Protein AF-A0A450UJM5-F1 (afdb_monomer)

Organism: NCBI:txid2126337

Mean predicted aligned error: 16.12 Å

Secondary structure (DSSP, 8-state):
------SHHHHHHHHHHHHHHHHTTTTTSSS-SS-HHHHHHHHHHHHHHHHHHHHHHHHHHHHHHHHHHHHHHHHHHHHHHHHHHHHHHTT-HHHHHTTT-PPPPP-PPPPPPPPPS-EEEEEESSSTT-EEEEEEESSS-----SPPTTSEEEEE-EEEETTEEEEEPPPEEEE-

Radius of gyration: 27.51 Å; Cα contacts (8 Å, |Δi|>4): 156; chains: 1; bounding box: 61×36×79 Å

Nearest PDB structures (foldseek):
  3uto-assembly2_B  TM=7.419E-01  e=1.381E-02  Caenorhabditis elegans
  3uto-assembly1_A  TM=7.254E-01  e=1.226E-02  Caenorhabditis elegans
  1x5x-assembly1_A  TM=7.284E-01  e=7.310E-02  Homo sapiens
  1wfu-assembly1_A  TM=7.562E-01  e=1.407E-01  Mus musculus
  2db8-assembly1_A  TM=7.071E-01  e=1.894E-01  Homo sapiens

pLDDT: mean 76.6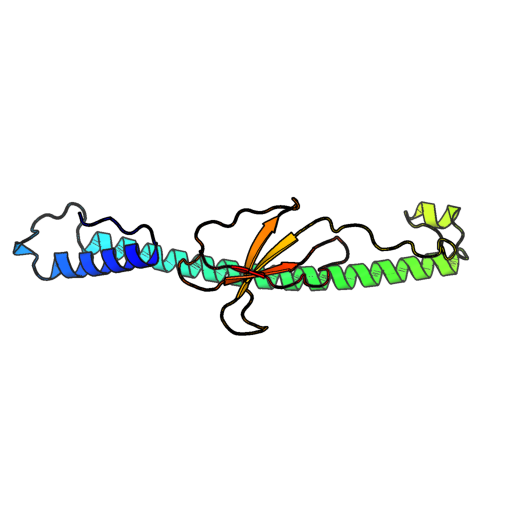9, std 16.61, range [40.53, 97.56]

InterPro domains:
  IPR003961 Fibronectin type III [cd00063] (127-172)
  IPR013783 Immunoglobulin-like fold [G3DSA:2.60.40.10] (105-176)
  IPR036116 Fibronectin type III superfamily [SSF49265] (127-174)

Structure (mmCIF, N/CA/C/O backbone):
data_AF-A0A450UJM5-F1
#
_entry.id   AF-A0A450UJM5-F1
#
loop_
_atom_site.group_PDB
_atom_site.id
_atom_site.type_symbol
_atom_site.label_atom_id
_atom_site.label_alt_id
_atom_site.label_comp_id
_atom_site.label_asym_id
_atom_site.label_entity_id
_atom_site.label_seq_id
_atom_site.pdbx_PDB_ins_code
_atom_site.Cartn_x
_atom_site.Cartn_y
_atom_site.Cartn_z
_atom_site.occupancy
_atom_site.B_iso_or_equiv
_atom_site.auth_seq_id
_atom_site.auth_comp_id
_atom_site.auth_asym_id
_atom_site.auth_atom_id
_atom_site.pdbx_PDB_model_num
ATOM 1 N N . MET A 1 1 ? -32.388 8.476 17.894 1.00 70.06 1 MET A N 1
ATOM 2 C CA . MET A 1 1 ? -32.008 7.065 18.127 1.00 70.06 1 MET A CA 1
ATOM 3 C C . MET A 1 1 ? -30.490 6.993 18.172 1.00 70.06 1 MET A C 1
ATOM 5 O O . MET A 1 1 ? -29.870 7.693 17.380 1.00 70.06 1 MET A O 1
ATOM 9 N N . ALA A 1 2 ? -29.896 6.196 19.062 1.00 77.62 2 ALA A N 1
ATOM 10 C CA . ALA A 1 2 ? -28.469 5.885 18.954 1.00 77.62 2 ALA A CA 1
ATOM 11 C C . ALA A 1 2 ? -28.225 5.102 17.651 1.00 77.62 2 ALA A C 1
ATOM 13 O O . ALA A 1 2 ? -29.040 4.252 17.290 1.00 77.62 2 ALA A O 1
ATOM 14 N N . ARG A 1 3 ? -27.149 5.423 16.929 1.00 90.19 3 ARG A N 1
ATOM 15 C CA . ARG A 1 3 ? -26.764 4.767 15.673 1.00 90.19 3 ARG A CA 1
ATOM 16 C C . ARG A 1 3 ? -25.480 3.979 15.911 1.00 90.19 3 ARG A C 1
ATOM 18 O O . ARG A 1 3 ? -24.589 4.475 16.595 1.00 90.19 3 ARG A O 1
ATOM 25 N N . PHE A 1 4 ? -25.412 2.765 15.372 1.00 93.12 4 PHE A N 1
ATOM 26 C CA . PHE A 1 4 ? -24.199 1.955 15.437 1.00 93.12 4 PHE A CA 1
ATOM 27 C C . PHE A 1 4 ? -23.061 2.642 14.654 1.00 93.12 4 PHE A C 1
ATOM 29 O O . PHE A 1 4 ? -23.353 3.239 13.615 1.00 93.12 4 PHE A O 1
ATOM 36 N N . PRO A 1 5 ? -21.805 2.631 15.141 1.00 93.88 5 PRO A N 1
ATOM 37 C CA . PRO A 1 5 ? -20.695 3.255 14.428 1.00 93.88 5 PRO A CA 1
ATOM 38 C C . PRO A 1 5 ? -20.351 2.520 13.127 1.00 93.88 5 PRO A C 1
ATOM 40 O O . PRO A 1 5 ? -20.273 1.297 13.114 1.00 93.88 5 PRO A O 1
ATOM 43 N N . ASP A 1 6 ? -20.081 3.282 12.065 1.00 91.75 6 ASP A N 1
ATOM 44 C CA . ASP A 1 6 ? -19.673 2.746 10.757 1.00 91.75 6 ASP A CA 1
ATOM 45 C C . ASP A 1 6 ? -18.127 2.720 10.608 1.00 91.75 6 ASP A C 1
ATOM 47 O O . ASP A 1 6 ? -17.592 2.040 9.737 1.00 91.75 6 ASP A O 1
ATOM 51 N N . ASP A 1 7 ? -17.405 3.447 11.476 1.00 89.12 7 ASP A N 1
ATOM 52 C CA . ASP A 1 7 ? -15.939 3.544 11.478 1.00 89.12 7 ASP A CA 1
ATOM 53 C C . ASP A 1 7 ? -15.301 2.436 12.331 1.00 89.12 7 ASP A C 1
ATOM 55 O O . ASP A 1 7 ? -15.593 2.323 13.525 1.00 89.12 7 ASP A O 1
ATOM 59 N N . GLU A 1 8 ? -14.339 1.701 11.771 1.00 87.00 8 GLU A N 1
ATOM 60 C CA . GLU A 1 8 ? -13.612 0.617 12.454 1.00 87.00 8 GLU A CA 1
ATOM 61 C C . GLU A 1 8 ? -13.029 1.018 13.819 1.00 87.00 8 GLU A C 1
ATOM 63 O O . GLU A 1 8 ? -13.192 0.297 14.804 1.00 87.00 8 GLU A O 1
ATOM 68 N N . SER A 1 9 ? -12.393 2.190 13.919 1.00 87.69 9 SER A N 1
ATOM 69 C CA . SER A 1 9 ? -11.828 2.678 15.186 1.00 87.69 9 SER A CA 1
ATOM 70 C C . SER A 1 9 ? -12.899 2.900 16.256 1.00 87.69 9 SER A C 1
ATOM 72 O O . SER A 1 9 ? -12.673 2.595 17.425 1.00 87.69 9 SER A O 1
ATOM 74 N N . LYS A 1 10 ? -14.084 3.381 15.858 1.00 90.12 10 LYS A N 1
ATOM 75 C CA . LYS A 1 10 ? -15.208 3.603 16.778 1.00 90.12 10 LYS A CA 1
ATOM 76 C C . LYS A 1 10 ? -15.876 2.290 17.177 1.00 90.12 10 LYS A C 1
ATOM 78 O O . LYS A 1 10 ? -16.358 2.179 18.300 1.00 90.12 10 LYS A O 1
ATOM 83 N N . ILE A 1 11 ? -15.895 1.296 16.287 1.00 94.38 11 ILE A N 1
ATOM 84 C CA . ILE A 1 11 ? -16.368 -0.059 16.601 1.00 94.38 11 ILE A CA 1
ATOM 85 C C . ILE A 1 11 ? -15.438 -0.711 17.631 1.00 94.38 11 ILE A C 1
ATOM 87 O O . ILE A 1 11 ? -15.921 -1.250 18.624 1.00 94.38 11 ILE A O 1
ATOM 91 N N . LEU A 1 12 ? -14.118 -0.613 17.441 1.00 93.12 12 LEU A N 1
ATOM 92 C CA . LEU A 1 12 ? -13.130 -1.140 18.386 1.00 93.12 12 LEU A CA 1
ATOM 93 C C . LEU A 1 12 ? -13.226 -0.453 19.756 1.00 93.12 12 LEU A C 1
ATOM 95 O O . LEU A 1 12 ? -13.212 -1.116 20.792 1.00 93.12 12 LEU A O 1
ATOM 99 N N . GLU A 1 13 ? -13.358 0.874 19.770 1.00 94.38 13 GLU A N 1
ATOM 100 C CA . GLU A 1 13 ? -13.542 1.646 21.000 1.00 94.38 13 GLU A CA 1
ATOM 101 C C . GLU A 1 13 ? -14.833 1.243 21.728 1.00 94.38 13 GLU A C 1
ATO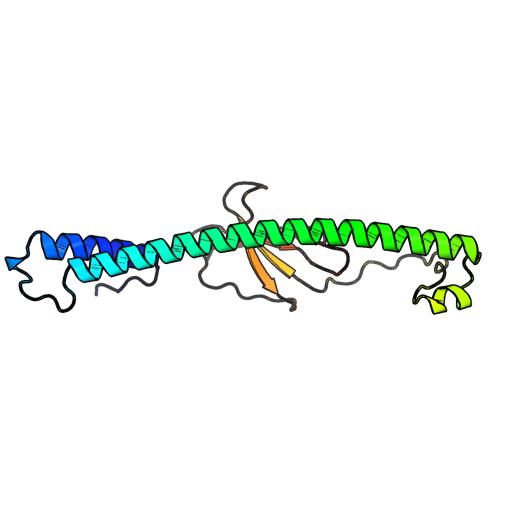M 103 O O . GLU A 1 13 ? -14.820 1.006 22.938 1.00 94.38 13 GLU A O 1
ATOM 108 N N . LEU A 1 14 ? -15.937 1.091 20.990 1.00 96.12 14 LEU A N 1
ATOM 109 C CA . LEU A 1 14 ? -17.196 0.599 21.539 1.00 96.12 14 LEU A CA 1
ATOM 110 C C . LEU A 1 14 ? -17.046 -0.817 22.111 1.00 96.12 14 LEU A C 1
ATOM 112 O O . LEU A 1 14 ? -17.515 -1.059 23.219 1.00 96.12 14 LEU A O 1
ATOM 116 N N . ALA A 1 15 ? -16.362 -1.728 21.414 1.00 95.56 15 ALA A N 1
ATOM 117 C CA . ALA A 1 15 ? -16.122 -3.090 21.889 1.00 95.56 15 ALA A CA 1
ATOM 118 C C . ALA A 1 15 ? -15.318 -3.108 23.201 1.00 95.56 15 ALA A C 1
ATOM 120 O O . ALA A 1 15 ? -15.729 -3.757 24.161 1.00 95.56 15 ALA A O 1
ATOM 121 N N . LYS A 1 16 ? -14.238 -2.322 23.299 1.00 94.69 16 LYS A N 1
ATOM 122 C CA . LYS A 1 16 ? -13.453 -2.170 24.539 1.00 94.69 16 LYS A CA 1
ATOM 123 C C . LYS A 1 16 ? -14.287 -1.598 25.686 1.00 94.69 16 LYS A C 1
ATOM 125 O O . LYS A 1 16 ? -14.184 -2.048 26.828 1.00 94.69 16 LYS A O 1
ATOM 130 N N . ASN A 1 17 ? -15.144 -0.622 25.387 1.00 94.38 17 ASN A N 1
ATOM 131 C CA . ASN A 1 17 ? -16.078 -0.068 26.364 1.00 94.38 17 ASN A CA 1
ATOM 132 C C . ASN A 1 17 ? -17.130 -1.100 26.799 1.00 94.38 17 ASN A C 1
ATOM 134 O O . ASN A 1 17 ? -17.473 -1.138 27.978 1.00 94.38 17 ASN A O 1
ATOM 138 N N . MET A 1 18 ? -17.601 -1.967 25.895 1.00 93.62 18 MET A N 1
ATOM 139 C CA . MET A 1 18 ? -18.506 -3.074 26.221 1.00 93.62 18 MET A CA 1
ATOM 140 C C . MET A 1 18 ? -17.839 -4.117 27.119 1.00 93.62 18 MET A C 1
ATOM 142 O O . MET A 1 18 ? -18.461 -4.534 28.088 1.00 93.62 18 MET A O 1
ATOM 146 N N . VAL A 1 19 ? -16.582 -4.499 26.865 1.00 94.00 19 VAL A N 1
ATOM 147 C CA . VAL A 1 19 ? -15.841 -5.428 27.741 1.00 94.00 19 VAL A CA 1
ATOM 148 C C . VAL A 1 19 ? -15.807 -4.895 29.178 1.00 94.00 19 VAL A C 1
ATOM 150 O O . VAL A 1 19 ? -16.201 -5.598 30.109 1.00 94.00 19 VAL A O 1
ATOM 153 N N . ARG A 1 20 ? -15.437 -3.620 29.365 1.00 91.19 20 ARG A N 1
ATOM 154 C CA . ARG A 1 20 ? -15.443 -2.959 30.686 1.00 91.19 20 ARG A CA 1
ATOM 155 C C . ARG A 1 20 ? -16.850 -2.890 31.287 1.00 91.19 20 ARG A C 1
ATOM 157 O O . ARG A 1 20 ? -17.079 -3.327 32.410 1.00 91.19 20 ARG A O 1
ATOM 164 N N . GLY A 1 21 ? -17.809 -2.390 30.509 1.00 90.19 21 GLY A N 1
ATOM 165 C CA . GLY A 1 21 ? -19.184 -2.147 30.944 1.00 90.19 21 GLY A CA 1
ATOM 166 C C . GLY A 1 21 ? -20.025 -3.401 31.188 1.00 90.19 21 GLY A C 1
ATOM 167 O O . GLY A 1 21 ? -21.052 -3.301 31.851 1.00 90.19 21 GLY A O 1
ATOM 168 N N . LEU A 1 22 ? -19.618 -4.566 30.683 1.00 89.56 22 LEU A N 1
ATOM 169 C CA . LEU A 1 22 ? -20.226 -5.861 31.006 1.00 89.56 22 LEU A CA 1
ATOM 170 C C . LEU A 1 22 ? -19.527 -6.552 32.191 1.00 89.56 22 LEU A C 1
ATOM 172 O O . LEU A 1 22 ? -20.121 -7.427 32.816 1.00 89.56 22 LEU A O 1
ATOM 176 N N . THR A 1 23 ? -18.294 -6.153 32.518 1.00 87.38 23 THR A N 1
ATOM 177 C CA . THR A 1 23 ? -17.521 -6.709 33.638 1.00 87.38 23 THR A CA 1
ATOM 178 C C . THR A 1 23 ? -17.847 -6.00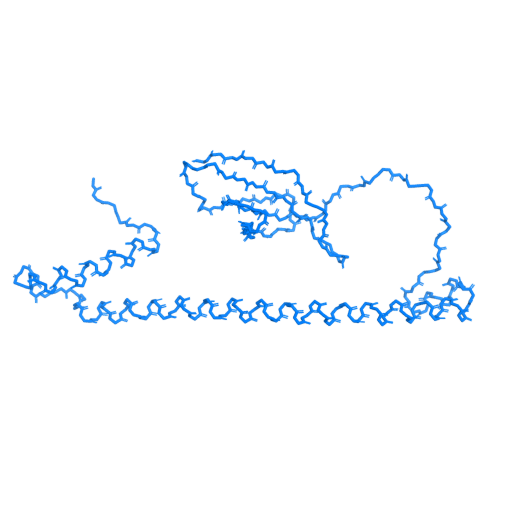5 34.960 1.00 87.38 23 THR A C 1
ATOM 180 O O . THR A 1 23 ? -18.136 -6.675 35.952 1.00 87.38 23 THR A O 1
ATOM 183 N N . ASP A 1 24 ? -17.857 -4.667 34.978 1.00 81.19 24 ASP A N 1
ATOM 184 C CA . ASP A 1 24 ? -17.965 -3.880 36.219 1.00 81.19 24 ASP A CA 1
ATOM 185 C C . ASP A 1 24 ? -19.368 -3.919 36.872 1.00 81.19 24 ASP A C 1
ATOM 187 O O . ASP A 1 24 ? -19.457 -4.072 38.093 1.00 81.19 24 ASP A O 1
ATOM 191 N N . PRO A 1 25 ? -20.487 -3.850 36.122 1.00 79.50 25 PRO A N 1
ATOM 192 C CA . PRO A 1 25 ? -21.830 -4.063 36.646 1.00 79.50 25 PRO A CA 1
ATOM 193 C C . PRO A 1 25 ? -22.397 -5.425 36.205 1.00 79.50 25 PRO A C 1
ATOM 195 O O . PRO A 1 25 ? -23.510 -5.495 35.681 1.00 79.50 25 PRO A O 1
ATOM 198 N N . SER A 1 26 ? -21.662 -6.520 36.418 1.00 73.38 26 SER A N 1
ATOM 199 C CA . SER A 1 26 ? -22.074 -7.875 35.994 1.00 73.38 26 SER A CA 1
ATOM 200 C C . SER A 1 26 ? -23.465 -8.301 36.496 1.00 73.38 26 SER A C 1
ATOM 202 O O . SER A 1 26 ? -24.161 -9.062 35.832 1.00 73.38 26 SER A O 1
ATOM 204 N N . ALA A 1 27 ? -23.936 -7.750 37.621 1.00 79.56 27 ALA A N 1
ATOM 205 C CA . ALA A 1 27 ? -25.288 -7.983 38.138 1.00 79.56 27 ALA A CA 1
ATOM 206 C C . ALA A 1 27 ? -26.414 -7.418 37.244 1.00 79.56 27 ALA A C 1
ATOM 208 O O . ALA A 1 27 ? -27.539 -7.909 37.305 1.00 79.56 27 ALA A O 1
ATOM 209 N N . LEU A 1 28 ? -26.135 -6.392 36.428 1.00 85.31 28 LEU A N 1
ATOM 210 C CA . LEU A 1 28 ? -27.098 -5.831 35.469 1.00 85.31 28 LEU A CA 1
ATOM 211 C C . LEU A 1 28 ? -27.188 -6.663 34.185 1.00 85.31 28 LEU A C 1
ATOM 213 O O . LEU A 1 28 ? -28.232 -6.673 33.535 1.00 85.31 28 LEU A O 1
ATOM 217 N N . TYR A 1 29 ? -26.110 -7.369 33.843 1.00 82.94 29 TYR A N 1
ATOM 218 C CA . TYR A 1 29 ? -25.991 -8.185 32.637 1.00 82.94 29 TYR A CA 1
ATOM 219 C C . TYR A 1 29 ? -25.433 -9.568 33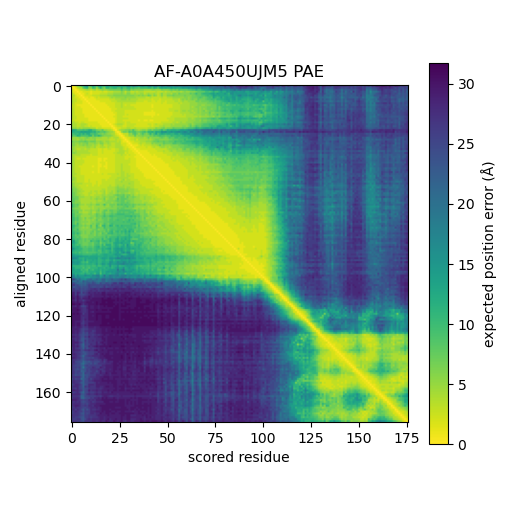.004 1.00 82.94 29 TYR A C 1
ATOM 221 O O . TYR A 1 29 ? -24.275 -9.854 32.712 1.00 82.94 29 TYR A O 1
ATOM 229 N N . PRO A 1 30 ? -26.228 -10.424 33.671 1.00 83.94 30 PRO A N 1
ATOM 230 C CA . PRO A 1 30 ? -25.725 -11.684 34.217 1.00 83.94 30 PRO A CA 1
ATOM 231 C C . PRO A 1 30 ? -25.401 -12.738 33.149 1.00 83.94 30 PRO A C 1
ATOM 233 O O . PRO A 1 30 ? -24.611 -13.636 33.417 1.00 83.94 30 PRO A O 1
ATOM 236 N N . ASP A 1 31 ? -26.006 -12.641 31.961 1.00 87.62 31 ASP A N 1
ATOM 237 C CA . ASP A 1 31 ? -25.841 -13.609 30.868 1.00 87.62 31 ASP A CA 1
ATOM 238 C C . ASP A 1 31 ? -25.776 -12.894 29.502 1.00 87.62 31 ASP A C 1
ATOM 240 O O . ASP A 1 31 ? -26.744 -12.895 28.733 1.00 87.62 31 ASP A O 1
ATOM 244 N N . PRO A 1 32 ? -24.685 -12.155 29.215 1.00 88.50 32 PRO A N 1
ATOM 245 C CA . PRO A 1 32 ? -24.518 -11.518 27.920 1.00 88.50 32 PRO A CA 1
ATOM 246 C C . PRO A 1 32 ? -24.289 -12.592 26.836 1.00 88.50 32 PRO A C 1
ATOM 248 O O . PRO A 1 32 ? -23.480 -13.495 27.044 1.00 88.50 32 PRO A O 1
ATOM 251 N N . PRO A 1 33 ? -24.911 -12.475 25.643 1.00 92.81 33 PRO A N 1
ATOM 252 C CA . PRO A 1 33 ? -24.776 -13.469 24.568 1.00 92.81 33 PRO A CA 1
ATOM 253 C C . PRO A 1 33 ? -23.335 -13.752 24.128 1.00 92.81 33 PRO A C 1
ATOM 255 O O . PRO A 1 33 ? -23.026 -14.851 23.678 1.00 92.81 33 PRO A O 1
ATOM 258 N N . THR A 1 34 ? -22.465 -12.749 24.251 1.00 91.94 34 THR A N 1
ATOM 259 C CA . THR A 1 34 ? -21.016 -12.905 24.134 1.00 91.94 34 THR A CA 1
ATOM 260 C C . THR A 1 34 ? -20.410 -12.505 25.476 1.00 91.94 34 THR A C 1
ATOM 262 O O . THR A 1 34 ? -20.509 -11.327 25.842 1.00 91.94 34 THR A O 1
ATOM 265 N N . PRO A 1 35 ? -19.789 -13.440 26.211 1.00 93.12 35 PRO A N 1
ATOM 266 C CA . PRO A 1 35 ? -19.092 -13.135 27.451 1.00 93.12 35 PRO A CA 1
ATOM 267 C C . PRO A 1 35 ? -18.001 -12.070 27.253 1.00 93.12 35 PRO A C 1
ATOM 269 O O . PRO A 1 35 ? -17.367 -12.041 26.194 1.00 93.12 35 PRO A O 1
ATOM 272 N N . PRO A 1 36 ? -17.714 -11.224 28.262 1.00 91.56 36 PRO A N 1
ATOM 273 C CA . PRO A 1 36 ? -16.691 -10.181 28.151 1.00 91.56 36 PRO A CA 1
ATOM 274 C C . PRO A 1 36 ? -15.315 -10.724 27.754 1.00 91.56 36 PRO A C 1
ATOM 276 O O . PRO A 1 36 ? -14.638 -10.110 26.942 1.00 91.56 36 PRO A O 1
ATOM 279 N N . LEU A 1 37 ? -14.941 -11.902 28.263 1.00 92.12 37 LEU A N 1
ATOM 280 C CA . LEU A 1 37 ? -13.672 -12.568 27.952 1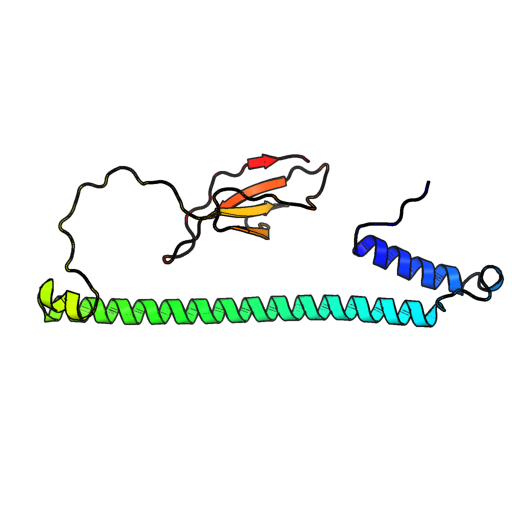.00 92.12 37 LEU A CA 1
ATOM 281 C C . LEU A 1 37 ? -13.568 -12.989 26.474 1.00 92.12 37 LEU A C 1
ATOM 283 O O . LEU A 1 37 ? -12.525 -12.827 25.839 1.00 92.12 37 LEU A O 1
ATOM 287 N N . ASP A 1 38 ? -14.664 -13.495 25.906 1.00 95.38 38 ASP A N 1
ATOM 288 C CA . ASP A 1 38 ? -14.713 -13.888 24.496 1.00 95.38 38 ASP A CA 1
ATOM 289 C C . ASP A 1 38 ? -14.711 -12.658 23.582 1.00 95.38 38 ASP A C 1
ATOM 291 O O . ASP A 1 38 ? -14.138 -12.684 22.491 1.00 95.38 38 ASP A O 1
ATOM 295 N N . LEU A 1 39 ? -15.352 -11.568 24.020 1.00 95.12 39 LEU A N 1
ATOM 296 C CA . LEU A 1 39 ? -15.325 -10.292 23.311 1.00 95.12 39 LEU A CA 1
ATOM 297 C C . LEU A 1 39 ? -13.922 -9.666 23.336 1.00 95.12 39 LEU A C 1
ATOM 299 O O . LEU A 1 39 ? -13.481 -9.169 22.304 1.00 95.12 39 LEU A O 1
ATOM 303 N N . ASP A 1 40 ? -13.214 -9.748 24.462 1.00 95.38 40 ASP A N 1
ATOM 304 C CA . ASP A 1 40 ? -11.826 -9.289 24.617 1.00 95.38 40 ASP A CA 1
ATOM 305 C C . ASP A 1 40 ? -10.876 -10.066 23.693 1.00 95.38 40 ASP A C 1
ATOM 307 O O . ASP A 1 40 ? -10.146 -9.479 22.900 1.00 95.38 40 ASP A O 1
ATOM 311 N N . THR A 1 41 ? -11.026 -11.393 23.636 1.00 97.19 41 THR A N 1
ATOM 312 C CA . THR A 1 41 ? -10.271 -12.244 22.696 1.00 97.19 41 THR A CA 1
ATOM 313 C C . THR A 1 41 ? -10.491 -11.832 21.230 1.00 97.19 41 THR A C 1
ATOM 315 O O . THR A 1 41 ? -9.577 -11.898 20.407 1.00 97.19 41 THR A O 1
ATOM 318 N N . LYS A 1 42 ? -11.708 -11.396 20.866 1.00 95.94 42 LYS A N 1
ATOM 319 C CA . LYS A 1 42 ? -12.001 -10.885 19.513 1.00 95.94 42 LYS A CA 1
ATOM 320 C C . LYS A 1 42 ? -11.383 -9.509 19.261 1.00 95.94 42 LYS A C 1
ATOM 322 O O . LYS A 1 42 ? -10.988 -9.243 18.127 1.00 95.94 42 LYS A O 1
ATOM 327 N N . VAL A 1 43 ? -11.321 -8.655 20.282 1.00 96.19 43 VAL A N 1
ATOM 328 C CA . VAL A 1 43 ? -10.646 -7.351 20.221 1.00 96.19 43 VAL A CA 1
ATOM 329 C C . VAL A 1 43 ? -9.154 -7.554 19.958 1.00 96.19 43 VAL A C 1
ATOM 331 O O . VAL A 1 43 ? -8.648 -6.998 18.986 1.00 96.19 43 VAL A O 1
ATOM 334 N N . ASP A 1 44 ? -8.493 -8.426 20.718 1.00 96.12 44 ASP A N 1
ATOM 335 C CA . ASP A 1 44 ? -7.068 -8.735 20.542 1.00 96.12 44 ASP A CA 1
ATOM 336 C C . ASP A 1 44 ? -6.770 -9.317 19.154 1.00 96.12 44 ASP A C 1
ATOM 338 O O . ASP A 1 44 ? -5.829 -8.901 18.478 1.00 96.12 44 ASP A O 1
ATOM 342 N N . ALA A 1 45 ? -7.606 -10.247 18.677 1.00 96.44 45 ALA A N 1
ATOM 343 C CA . ALA A 1 45 ? -7.453 -10.828 17.344 1.00 96.44 45 ALA A CA 1
ATOM 344 C C . ALA A 1 45 ? -7.572 -9.776 16.227 1.00 96.44 45 ALA A C 1
ATOM 346 O O . ALA A 1 45 ? -6.855 -9.844 15.227 1.00 96.44 45 ALA A O 1
ATOM 347 N N . TYR A 1 46 ? -8.469 -8.799 16.387 1.00 92.69 46 TYR A N 1
ATOM 348 C CA . TYR A 1 46 ? -8.609 -7.696 15.441 1.00 92.69 46 TYR A CA 1
ATOM 349 C C . TYR A 1 46 ? -7.393 -6.762 15.468 1.00 92.69 46 TYR A C 1
ATOM 351 O O . TYR A 1 46 ? -6.907 -6.358 14.412 1.00 92.69 46 TYR A O 1
ATOM 359 N N . GLU A 1 47 ? -6.875 -6.436 16.652 1.00 92.38 47 GLU A N 1
ATOM 360 C CA . GLU A 1 47 ? -5.665 -5.618 16.779 1.00 92.38 47 GLU A CA 1
ATOM 361 C C . GLU A 1 47 ? -4.452 -6.305 16.156 1.00 92.38 47 GLU A C 1
ATOM 363 O O . GLU A 1 47 ? -3.737 -5.679 15.375 1.00 92.38 47 GLU A O 1
ATOM 368 N N . GLN A 1 48 ? -4.288 -7.608 16.388 1.00 92.94 48 GLN A N 1
ATOM 369 C CA . GLN A 1 48 ? -3.229 -8.384 15.752 1.00 92.94 48 GLN A CA 1
ATOM 370 C C . GLN A 1 48 ? -3.349 -8.370 14.223 1.00 92.94 48 GLN A C 1
ATOM 372 O O . GLN A 1 48 ? -2.358 -8.152 13.530 1.00 92.94 48 GLN A O 1
ATOM 377 N N . ALA A 1 49 ? -4.560 -8.523 13.678 1.00 89.38 49 ALA A N 1
ATOM 378 C CA . ALA A 1 49 ? -4.772 -8.453 12.234 1.00 89.38 49 ALA A CA 1
ATOM 379 C C . ALA A 1 49 ? -4.381 -7.082 11.646 1.00 89.38 49 ALA A C 1
ATOM 381 O O . ALA A 1 49 ? -3.882 -7.013 10.521 1.00 89.38 49 ALA A O 1
ATOM 382 N N . LYS A 1 50 ? -4.570 -5.984 12.394 1.00 85.19 50 LYS A N 1
ATOM 383 C CA . LYS A 1 50 ? -4.118 -4.650 11.968 1.00 85.19 50 LYS A CA 1
ATOM 384 C C . LYS A 1 50 ? -2.597 -4.537 11.935 1.00 85.19 50 LYS A C 1
ATOM 386 O O . LYS A 1 50 ? -2.060 -3.986 10.974 1.00 85.19 50 LYS A O 1
ATOM 391 N N . GLU A 1 51 ? -1.917 -5.060 12.950 1.00 88.75 51 GLU A N 1
ATOM 392 C CA . GLU A 1 51 ? -0.451 -5.099 12.988 1.00 88.75 51 GLU A CA 1
ATOM 393 C C . GLU A 1 51 ? 0.114 -5.953 11.840 1.00 88.75 51 GLU A C 1
ATOM 395 O O . GLU A 1 51 ? 1.061 -5.546 11.164 1.00 88.75 51 GLU A O 1
ATOM 400 N N . ASP A 1 52 ? -0.523 -7.085 11.526 1.00 85.25 52 ASP A N 1
ATOM 401 C CA . ASP A 1 52 ? -0.130 -7.945 10.404 1.00 85.25 52 ASP A CA 1
ATOM 402 C C . ASP A 1 52 ? -0.269 -7.221 9.051 1.00 85.25 52 ASP A C 1
ATOM 404 O O . ASP A 1 52 ? 0.606 -7.326 8.186 1.00 85.25 52 ASP A O 1
ATOM 408 N N . ILE A 1 53 ? -1.335 -6.433 8.861 1.00 79.50 53 ILE A N 1
ATOM 409 C CA . ILE A 1 53 ? -1.507 -5.594 7.664 1.00 79.50 53 ILE A CA 1
ATOM 410 C C . ILE A 1 53 ? -0.389 -4.551 7.570 1.00 79.50 53 ILE A C 1
ATOM 412 O O . ILE A 1 53 ? 0.187 -4.380 6.492 1.00 79.50 53 ILE A O 1
ATOM 416 N N . ALA A 1 54 ? -0.052 -3.879 8.674 1.00 78.62 54 ALA A N 1
ATOM 417 C CA . ALA A 1 54 ? 1.030 -2.896 8.697 1.00 78.62 54 ALA A CA 1
ATOM 418 C C . ALA A 1 54 ? 2.385 -3.540 8.342 1.00 78.62 54 ALA A C 1
ATOM 420 O O . ALA A 1 54 ? 3.145 -2.998 7.533 1.00 78.62 54 ALA A O 1
ATOM 421 N N . ALA A 1 55 ? 2.657 -4.741 8.860 1.00 77.94 55 ALA A N 1
ATOM 422 C CA . ALA A 1 55 ? 3.851 -5.511 8.522 1.00 77.94 55 ALA A CA 1
ATOM 423 C C . ALA A 1 55 ? 3.895 -5.905 7.032 1.00 77.94 55 ALA A C 1
ATOM 425 O O . ALA A 1 55 ? 4.934 -5.756 6.380 1.00 77.94 55 ALA A O 1
ATOM 426 N N . LEU A 1 56 ? 2.772 -6.352 6.457 1.00 74.06 56 LEU A N 1
ATOM 427 C CA . LEU A 1 56 ? 2.672 -6.680 5.030 1.00 74.06 56 LEU A CA 1
ATOM 428 C C . LEU A 1 56 ? 2.860 -5.450 4.135 1.00 74.06 56 LEU A C 1
ATOM 430 O O . LEU A 1 56 ? 3.521 -5.540 3.100 1.00 74.06 56 LEU A O 1
ATOM 434 N N . GLN A 1 57 ? 2.327 -4.294 4.529 1.00 70.00 57 GLN A N 1
ATOM 435 C CA . GLN A 1 57 ? 2.531 -3.034 3.811 1.00 70.00 57 GLN A CA 1
ATOM 436 C C . GLN A 1 57 ? 4.001 -2.600 3.831 1.00 70.00 57 GLN A C 1
ATOM 438 O O . GLN A 1 57 ? 4.541 -2.206 2.792 1.00 70.00 57 GLN A O 1
ATOM 443 N N . ALA A 1 58 ? 4.675 -2.725 4.977 1.00 70.94 58 ALA A N 1
ATOM 444 C CA . ALA A 1 58 ? 6.106 -2.455 5.084 1.00 70.94 58 ALA A CA 1
ATOM 445 C C . ALA A 1 58 ? 6.927 -3.398 4.185 1.00 70.94 58 ALA A C 1
ATOM 447 O O . ALA A 1 58 ? 7.789 -2.943 3.430 1.00 70.94 58 ALA A O 1
ATOM 448 N N . ALA A 1 59 ? 6.616 -4.698 4.193 1.00 80.31 59 ALA A N 1
ATOM 449 C CA . ALA A 1 59 ? 7.272 -5.679 3.329 1.00 80.31 59 ALA A CA 1
ATOM 450 C C . ALA A 1 59 ? 7.033 -5.399 1.834 1.00 80.31 59 ALA A C 1
ATOM 452 O O . ALA A 1 59 ? 7.953 -5.514 1.021 1.00 80.31 59 ALA A O 1
ATOM 453 N N . LEU A 1 60 ? 5.818 -4.978 1.468 1.00 75.50 60 LEU A N 1
ATOM 454 C CA . LEU A 1 60 ? 5.477 -4.596 0.101 1.00 75.50 60 LEU A CA 1
ATOM 455 C C . LEU A 1 60 ? 6.308 -3.398 -0.369 1.00 75.50 60 LEU A C 1
ATOM 457 O O . LEU A 1 60 ? 6.824 -3.425 -1.485 1.00 75.50 60 LEU A O 1
ATOM 461 N N . LYS A 1 61 ? 6.482 -2.376 0.480 1.00 72.94 61 LYS A N 1
ATOM 462 C CA . LYS A 1 61 ? 7.325 -1.211 0.173 1.00 72.94 61 LYS A CA 1
ATOM 463 C C . LYS A 1 61 ? 8.761 -1.636 -0.145 1.00 72.94 61 LYS A C 1
ATOM 465 O O . LYS A 1 61 ? 9.275 -1.283 -1.201 1.00 72.94 61 LYS A O 1
ATOM 470 N N . VAL A 1 62 ? 9.358 -2.476 0.702 1.00 80.31 62 VAL A N 1
ATOM 471 C CA . VAL A 1 62 ? 10.716 -3.006 0.484 1.00 80.31 62 VAL A CA 1
ATOM 472 C C . VAL A 1 62 ? 10.815 -3.783 -0.835 1.00 80.31 62 VAL A C 1
ATOM 474 O O . VAL A 1 62 ? 11.776 -3.618 -1.587 1.00 80.31 62 VAL A O 1
ATOM 477 N N . ALA A 1 63 ? 9.813 -4.605 -1.159 1.00 76.00 63 ALA A N 1
ATOM 478 C CA . ALA A 1 63 ? 9.782 -5.348 -2.417 1.00 76.00 63 ALA A CA 1
ATOM 479 C C . ALA A 1 63 ? 9.671 -4.428 -3.650 1.00 76.00 63 ALA A C 1
ATOM 481 O O . ALA A 1 63 ? 10.284 -4.708 -4.685 1.00 76.00 63 ALA A O 1
ATOM 482 N N . PHE A 1 64 ? 8.922 -3.324 -3.552 1.00 79.56 64 PHE A N 1
ATOM 483 C CA . PHE A 1 64 ? 8.848 -2.314 -4.610 1.00 79.56 64 PHE A CA 1
ATOM 484 C C . PHE A 1 64 ? 10.184 -1.597 -4.817 1.00 79.56 64 PHE A C 1
ATOM 486 O O . PHE A 1 64 ? 10.620 -1.489 -5.962 1.00 79.56 64 PHE A O 1
ATOM 493 N N . ASP A 1 65 ? 10.862 -1.188 -3.745 1.00 77.38 65 ASP A N 1
ATOM 494 C CA . ASP A 1 65 ? 12.169 -0.521 -3.831 1.00 77.38 65 ASP A CA 1
ATOM 495 C C . ASP A 1 65 ? 13.231 -1.445 -4.462 1.00 77.38 65 ASP A C 1
ATOM 497 O O . ASP A 1 65 ? 14.023 -1.038 -5.322 1.00 77.38 65 ASP A O 1
ATOM 501 N N . ALA A 1 66 ? 13.200 -2.736 -4.109 1.00 84.94 66 ALA A N 1
ATOM 502 C CA . ALA A 1 66 ? 14.060 -3.748 -4.717 1.00 84.94 66 ALA A CA 1
ATOM 503 C C . ALA A 1 66 ? 13.779 -3.912 -6.221 1.00 84.94 66 ALA A C 1
ATOM 505 O O . ALA A 1 66 ? 14.707 -3.952 -7.033 1.00 84.94 66 ALA A O 1
ATOM 506 N N . LYS A 1 67 ? 12.501 -3.963 -6.615 1.00 91.69 67 LYS A N 1
ATOM 507 C CA . LYS A 1 67 ? 12.099 -4.024 -8.026 1.00 91.69 67 LYS A CA 1
ATOM 508 C C . LYS A 1 67 ? 12.551 -2.778 -8.795 1.00 91.69 67 LYS A C 1
ATOM 510 O O . LYS A 1 67 ? 13.047 -2.924 -9.910 1.00 91.69 67 LYS A O 1
ATOM 515 N N . GLU A 1 68 ? 12.389 -1.583 -8.232 1.00 85.12 68 GLU A N 1
ATOM 516 C CA . GLU A 1 68 ? 12.787 -0.316 -8.863 1.00 85.12 68 GLU A CA 1
ATOM 517 C C . GLU A 1 68 ? 14.296 -0.295 -9.150 1.00 85.12 68 GLU A C 1
ATOM 519 O O . GLU A 1 68 ? 14.734 0.049 -10.252 1.00 85.12 68 GLU A O 1
ATOM 524 N N . THR A 1 69 ? 15.090 -0.778 -8.192 1.00 87.12 69 THR A N 1
ATOM 525 C CA . THR A 1 69 ? 16.541 -0.945 -8.348 1.00 87.12 69 THR A CA 1
ATOM 526 C C . THR A 1 69 ? 16.872 -1.905 -9.495 1.00 87.12 69 THR A C 1
ATOM 528 O O . THR A 1 69 ? 17.689 -1.585 -10.359 1.00 87.12 69 THR A O 1
ATOM 531 N N . ILE A 1 70 ? 16.197 -3.059 -9.557 1.00 93.25 70 ILE A N 1
ATOM 532 C CA . ILE A 1 70 ? 16.397 -4.057 -10.622 1.00 93.25 70 ILE A CA 1
ATOM 533 C C . ILE A 1 70 ? 16.013 -3.494 -11.996 1.00 93.25 70 ILE A C 1
ATOM 535 O O . ILE A 1 70 ? 16.735 -3.693 -12.972 1.00 93.25 70 ILE A O 1
ATOM 539 N N . VAL A 1 71 ? 14.887 -2.786 -12.098 1.00 91.62 71 VAL A N 1
ATOM 540 C CA . VAL A 1 71 ? 14.426 -2.192 -13.363 1.00 91.62 71 VAL A CA 1
ATOM 541 C C . VAL A 1 71 ? 15.376 -1.094 -13.833 1.00 91.62 71 VAL A C 1
ATOM 543 O O . VAL A 1 71 ? 15.609 -0.967 -15.039 1.00 91.62 71 VAL A O 1
ATOM 546 N N . THR A 1 72 ? 15.957 -0.338 -12.904 1.00 92.31 72 THR A N 1
ATOM 547 C CA . THR A 1 72 ? 16.961 0.683 -13.214 1.00 92.31 72 THR A CA 1
ATOM 548 C C . THR A 1 72 ? 18.220 0.046 -13.798 1.00 92.31 72 THR A C 1
ATOM 550 O O . THR A 1 72 ? 18.620 0.408 -14.907 1.00 92.31 72 THR A O 1
ATOM 553 N N . ASP A 1 73 ? 18.788 -0.967 -13.135 1.00 96.56 73 ASP A N 1
ATOM 554 C CA . ASP A 1 73 ? 19.978 -1.659 -13.651 1.00 96.56 73 ASP A CA 1
ATOM 555 C C . ASP A 1 73 ? 19.705 -2.335 -15.003 1.00 96.56 73 ASP A C 1
ATOM 557 O O . ASP A 1 73 ? 20.476 -2.173 -15.954 1.00 96.56 73 ASP A O 1
ATOM 561 N N . LEU A 1 74 ? 18.558 -3.010 -15.144 1.00 97.56 74 LEU A N 1
ATOM 562 C CA . LEU A 1 74 ? 18.148 -3.602 -16.416 1.00 97.56 74 LEU A CA 1
ATOM 563 C C . LEU A 1 74 ? 18.058 -2.541 -17.519 1.00 97.56 74 LEU A C 1
ATOM 565 O O . LEU A 1 74 ? 18.541 -2.756 -18.631 1.00 97.56 74 LEU A O 1
ATOM 569 N N . THR A 1 75 ? 17.469 -1.384 -17.222 1.00 96.31 75 THR A N 1
ATOM 570 C CA . THR A 1 75 ? 17.359 -0.275 -18.175 1.00 96.31 75 THR A CA 1
ATOM 571 C C . THR A 1 75 ? 18.736 0.212 -18.614 1.00 96.31 75 THR A C 1
ATOM 573 O O . THR A 1 75 ? 18.960 0.426 -19.808 1.00 96.31 75 THR A O 1
ATOM 576 N N . ASP A 1 76 ? 19.683 0.338 -17.688 1.00 96.69 76 ASP A N 1
ATOM 577 C CA . ASP A 1 76 ? 21.048 0.753 -18.000 1.00 96.69 76 ASP A CA 1
ATOM 578 C C . ASP A 1 76 ? 21.795 -0.293 -18.828 1.00 96.69 76 ASP A C 1
ATOM 580 O O . ASP A 1 76 ? 22.535 0.046 -19.756 1.00 96.69 76 ASP A O 1
ATOM 584 N N . GLN A 1 77 ? 21.602 -1.581 -18.541 1.00 97.38 77 GLN A N 1
ATOM 585 C CA . GLN A 1 77 ? 22.141 -2.668 -19.362 1.00 97.38 77 GLN A CA 1
ATOM 586 C C . GLN A 1 77 ? 21.561 -2.645 -20.783 1.00 97.38 77 GLN A C 1
ATOM 588 O O . GLN A 1 77 ? 22.317 -2.675 -21.757 1.00 97.38 77 GLN A O 1
ATOM 593 N N . VAL A 1 78 ? 20.240 -2.505 -20.923 1.00 96.69 78 VAL A N 1
ATOM 594 C CA . VAL A 1 78 ? 19.573 -2.411 -22.229 1.00 96.69 78 VAL A CA 1
ATOM 595 C C . VAL A 1 78 ? 20.074 -1.191 -23.007 1.00 96.69 78 VAL A C 1
ATOM 597 O O . VAL A 1 78 ? 20.471 -1.330 -24.162 1.00 96.69 78 VAL A O 1
ATOM 600 N N . LYS A 1 79 ? 20.158 -0.009 -22.381 1.00 95.56 79 LYS A N 1
ATOM 601 C CA . LYS A 1 79 ? 20.696 1.209 -23.017 1.00 95.56 79 LYS A CA 1
ATOM 602 C C . LYS A 1 79 ? 22.141 1.033 -23.488 1.00 95.56 79 LYS A C 1
ATOM 604 O O . LYS A 1 79 ? 22.479 1.467 -24.590 1.00 95.56 79 LYS A O 1
ATOM 609 N N . ARG A 1 80 ? 22.995 0.394 -22.679 1.00 97.12 80 ARG A N 1
ATOM 610 C CA . ARG A 1 80 ? 24.389 0.087 -23.049 1.00 97.12 80 ARG A CA 1
ATOM 611 C C . ARG A 1 80 ? 24.454 -0.814 -24.282 1.00 97.12 80 ARG A C 1
ATOM 613 O O . ARG A 1 80 ? 25.189 -0.494 -25.214 1.00 97.12 80 ARG A O 1
ATOM 620 N N . ASN A 1 81 ? 23.642 -1.869 -24.322 1.00 95.44 81 ASN A N 1
ATOM 621 C CA . ASN A 1 81 ? 23.570 -2.775 -25.469 1.00 95.44 81 ASN A CA 1
ATOM 622 C C . ASN A 1 81 ? 23.052 -2.081 -26.733 1.00 95.44 81 ASN A C 1
ATOM 624 O O . ASN A 1 81 ? 23.627 -2.263 -27.802 1.00 95.44 81 ASN A O 1
ATOM 628 N N . LEU A 1 82 ? 22.028 -1.230 -26.619 1.00 93.69 82 LEU A N 1
ATOM 629 C CA . LEU A 1 82 ? 21.516 -0.456 -27.753 1.00 93.69 82 LEU A CA 1
ATOM 630 C C . LEU A 1 82 ? 22.566 0.513 -28.307 1.00 93.69 82 LEU A C 1
ATOM 632 O O . LEU A 1 82 ? 22.735 0.617 -29.520 1.00 93.69 82 LEU A O 1
ATOM 636 N N . ARG A 1 83 ? 23.321 1.187 -27.430 1.00 94.00 83 ARG A N 1
ATOM 637 C CA . ARG A 1 83 ? 24.423 2.066 -27.845 1.00 94.00 83 ARG A CA 1
ATOM 638 C C . ARG A 1 83 ? 25.538 1.288 -28.544 1.00 94.00 83 ARG A C 1
ATOM 640 O O . ARG A 1 83 ? 26.063 1.763 -29.547 1.00 94.00 83 ARG A O 1
ATOM 647 N N . TYR A 1 84 ? 25.900 0.118 -28.019 1.00 94.62 84 TYR A N 1
ATOM 648 C CA . TYR A 1 84 ? 26.861 -0.773 -28.666 1.00 94.62 84 TYR A CA 1
ATOM 649 C C . TYR A 1 84 ? 26.375 -1.180 -30.061 1.00 94.62 84 TYR A C 1
ATOM 651 O O . TYR A 1 84 ? 27.091 -0.951 -31.031 1.00 94.62 84 TYR A O 1
ATOM 659 N N . ALA A 1 85 ? 25.140 -1.680 -30.172 1.00 92.62 85 ALA A N 1
ATOM 660 C CA . ALA A 1 85 ? 24.558 -2.106 -31.439 1.00 92.62 85 ALA A CA 1
ATOM 661 C C . ALA A 1 85 ? 24.554 -0.974 -32.476 1.00 92.62 85 ALA A C 1
ATOM 663 O O . ALA A 1 85 ? 25.057 -1.179 -33.578 1.00 92.62 85 ALA A O 1
ATOM 664 N N . GLY A 1 86 ? 24.078 0.223 -32.104 1.00 91.25 86 GLY A N 1
ATOM 665 C CA . GLY A 1 86 ? 24.076 1.405 -32.976 1.00 91.25 86 GLY A CA 1
ATOM 666 C C . GLY A 1 86 ? 25.471 1.758 -33.490 1.00 91.25 86 GLY A C 1
ATOM 667 O O . GLY A 1 86 ? 25.678 1.871 -34.697 1.00 91.25 86 GLY A O 1
ATOM 668 N N . ASN A 1 87 ? 26.463 1.809 -32.596 1.00 91.88 87 ASN A N 1
ATOM 669 C CA . ASN A 1 87 ? 27.851 2.076 -32.977 1.00 91.88 87 ASN A CA 1
ATOM 670 C C . ASN A 1 87 ? 28.439 0.986 -33.892 1.00 91.88 87 ASN A C 1
ATOM 672 O O . ASN A 1 87 ? 29.189 1.303 -34.811 1.00 91.88 87 ASN A O 1
ATOM 676 N N . THR A 1 88 ? 28.127 -0.290 -33.648 1.00 93.81 88 THR A N 1
ATOM 677 C CA . THR A 1 88 ? 28.657 -1.420 -34.427 1.00 93.81 88 THR A CA 1
ATOM 678 C C . THR A 1 88 ? 28.081 -1.478 -35.837 1.00 93.81 88 THR A C 1
ATOM 680 O O . THR A 1 88 ? 28.806 -1.804 -36.775 1.00 93.81 88 THR A O 1
ATOM 683 N N . VAL A 1 89 ? 26.793 -1.170 -36.004 1.00 92.44 89 VAL A N 1
ATOM 684 C CA . VAL A 1 89 ? 26.123 -1.231 -37.314 1.00 92.44 89 VAL A CA 1
ATOM 685 C C . VAL A 1 89 ? 26.090 0.111 -38.044 1.00 92.44 89 VAL A C 1
ATOM 687 O O . VAL A 1 89 ? 25.569 0.170 -39.153 1.00 92.44 89 VAL A O 1
ATOM 690 N N . GLY A 1 90 ? 26.650 1.170 -37.450 1.00 90.50 90 GLY A N 1
ATOM 691 C CA . GLY A 1 90 ? 26.629 2.521 -38.011 1.00 90.50 90 GLY A CA 1
ATOM 692 C C . GLY A 1 90 ? 25.218 3.105 -38.113 1.00 90.50 90 GLY A C 1
ATOM 693 O O . GLY A 1 90 ? 24.913 3.761 -39.101 1.00 90.50 90 GLY A O 1
ATOM 694 N N . ASP A 1 91 ? 24.358 2.818 -37.129 1.00 85.69 91 ASP A N 1
ATOM 695 C CA . ASP A 1 91 ? 22.940 3.215 -37.087 1.00 85.69 91 ASP A CA 1
ATOM 696 C C . ASP A 1 91 ? 22.092 2.748 -38.299 1.00 85.69 91 ASP A C 1
ATOM 698 O O . ASP A 1 91 ? 21.061 3.338 -38.620 1.00 85.69 91 ASP A O 1
ATOM 702 N N . ASP A 1 92 ? 22.495 1.655 -38.957 1.00 89.75 92 ASP A N 1
ATOM 703 C CA . ASP A 1 92 ? 21.732 0.970 -40.011 1.00 89.75 92 ASP A CA 1
ATOM 704 C C . ASP A 1 92 ? 20.391 0.422 -39.477 1.00 89.75 92 ASP A C 1
ATOM 706 O O . ASP A 1 92 ? 20.346 -0.516 -38.674 1.00 89.75 92 ASP A O 1
ATOM 710 N N . ASP A 1 93 ? 19.290 1.010 -39.948 1.00 88.25 93 ASP A N 1
ATOM 711 C CA . ASP A 1 93 ? 17.924 0.731 -39.488 1.00 88.25 93 ASP A CA 1
ATOM 712 C C . ASP A 1 93 ? 17.485 -0.721 -39.710 1.00 88.25 93 ASP A C 1
ATOM 714 O O . ASP A 1 93 ? 16.841 -1.321 -38.846 1.00 88.25 93 ASP A O 1
ATOM 718 N N . ALA A 1 94 ? 17.888 -1.329 -40.831 1.00 90.56 94 ALA A N 1
ATOM 719 C CA . ALA A 1 94 ? 17.529 -2.710 -41.137 1.00 90.56 94 ALA A CA 1
ATOM 720 C C . ALA A 1 94 ? 18.178 -3.679 -40.141 1.00 90.56 94 ALA A C 1
ATOM 722 O O . ALA A 1 94 ? 17.564 -4.669 -39.742 1.00 90.56 94 ALA A O 1
ATOM 723 N N . LYS A 1 95 ? 19.406 -3.380 -39.696 1.00 90.44 95 LYS A N 1
ATOM 724 C CA . LYS A 1 95 ? 20.123 -4.192 -38.703 1.00 90.44 95 LYS A CA 1
ATOM 725 C C . LYS A 1 95 ? 19.641 -3.935 -37.279 1.00 90.44 95 LYS A C 1
ATOM 727 O O . LYS A 1 95 ? 19.544 -4.885 -36.507 1.00 90.44 95 LYS A O 1
ATOM 732 N N . LEU A 1 96 ? 19.308 -2.693 -36.927 1.00 91.38 96 LEU A N 1
ATOM 733 C CA . LEU A 1 96 ? 18.720 -2.377 -35.620 1.00 91.38 96 LEU A CA 1
ATOM 734 C C . LEU A 1 96 ? 17.316 -2.983 -35.466 1.00 91.38 96 LEU A C 1
ATOM 736 O O . LEU A 1 96 ? 16.975 -3.479 -34.389 1.00 91.38 96 LEU A O 1
ATOM 740 N N . SER A 1 97 ? 16.544 -3.062 -36.553 1.00 89.81 97 SER A N 1
ATOM 741 C CA . SER A 1 97 ? 15.216 -3.687 -36.545 1.00 89.81 97 SER A CA 1
ATOM 742 C C . SER A 1 97 ? 15.260 -5.167 -36.148 1.00 89.81 97 SER A C 1
ATOM 744 O O . SER A 1 97 ? 14.319 -5.663 -35.530 1.00 89.81 97 SER A O 1
ATOM 746 N N . LEU A 1 98 ? 16.372 -5.870 -36.414 1.00 91.56 98 LEU A N 1
ATOM 747 C CA . LEU A 1 98 ? 16.561 -7.271 -36.005 1.00 91.56 98 LEU A CA 1
ATOM 748 C C . LEU A 1 98 ? 16.584 -7.456 -34.480 1.00 91.56 98 LEU A C 1
ATOM 750 O O . LEU A 1 98 ? 16.256 -8.537 -33.999 1.00 91.56 98 LEU A O 1
ATOM 754 N N . ILE A 1 99 ? 16.945 -6.417 -33.720 1.00 90.81 99 ILE A N 1
ATOM 755 C CA . ILE A 1 99 ? 16.918 -6.414 -32.247 1.00 90.81 99 ILE A CA 1
ATOM 756 C C . ILE A 1 99 ? 15.705 -5.656 -31.683 1.00 90.81 99 ILE A C 1
ATOM 758 O O . ILE A 1 99 ? 15.674 -5.335 -30.496 1.00 90.81 99 ILE A O 1
ATOM 762 N N . GLY A 1 10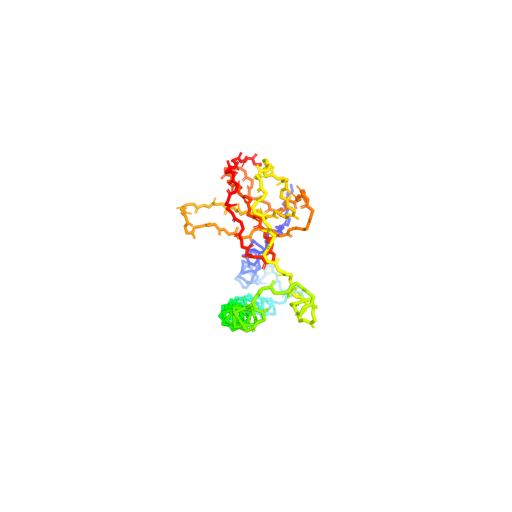0 ? 14.706 -5.355 -32.521 1.00 87.88 100 GLY A N 1
ATOM 763 C CA . GLY A 1 100 ? 13.508 -4.614 -32.123 1.00 87.88 100 GLY A CA 1
ATOM 764 C C . GLY A 1 100 ? 13.760 -3.132 -31.832 1.00 87.88 100 GLY A C 1
ATOM 765 O O . GLY A 1 100 ? 12.977 -2.513 -31.111 1.00 87.88 100 GLY A O 1
ATOM 766 N N . TRP A 1 101 ? 14.848 -2.563 -32.359 1.00 88.75 101 TRP A N 1
ATOM 767 C CA . TRP A 1 101 ? 15.207 -1.156 -32.200 1.00 88.75 101 TRP A CA 1
ATOM 768 C C . TRP A 1 101 ? 15.156 -0.430 -33.548 1.00 88.75 101 TRP A C 1
ATOM 770 O O . TRP A 1 101 ? 15.430 -1.023 -34.581 1.00 88.75 101 TRP A O 1
ATOM 780 N N . GLY A 1 102 ? 14.807 0.853 -33.559 1.00 82.31 102 GLY A N 1
ATOM 781 C CA . GLY A 1 102 ? 14.850 1.672 -34.776 1.00 82.31 102 GLY A CA 1
ATOM 782 C C . GLY A 1 102 ? 16.119 2.514 -34.833 1.00 82.31 102 GLY A C 1
ATOM 783 O O . GLY A 1 102 ? 16.653 2.910 -33.791 1.00 82.31 102 GLY A O 1
ATOM 784 N N . ALA A 1 103 ? 16.583 2.847 -36.035 1.00 74.12 103 ALA A N 1
ATOM 785 C CA . ALA A 1 103 ? 17.563 3.912 -36.195 1.00 74.12 103 ALA A CA 1
ATOM 786 C C . ALA A 1 103 ? 17.014 5.234 -35.640 1.00 74.12 103 ALA A C 1
ATOM 788 O O . ALA A 1 103 ? 15.802 5.448 -35.504 1.00 74.12 103 ALA A O 1
ATOM 789 N N . ARG A 1 104 ? 17.920 6.155 -35.299 1.00 68.38 104 ARG A N 1
ATOM 790 C CA . ARG A 1 104 ? 17.521 7.483 -34.826 1.00 68.38 104 ARG A CA 1
ATOM 791 C C . ARG A 1 104 ? 16.661 8.157 -35.891 1.00 68.38 104 ARG A C 1
ATOM 793 O O . ARG A 1 104 ? 17.130 8.430 -36.994 1.00 68.38 104 ARG A O 1
ATOM 800 N N . ARG A 1 105 ? 15.412 8.472 -35.541 1.00 67.31 105 ARG A N 1
ATOM 801 C CA . ARG A 1 105 ? 14.551 9.282 -36.403 1.00 67.31 105 ARG A CA 1
ATOM 802 C C . ARG A 1 105 ? 15.214 10.655 -36.584 1.00 67.31 105 ARG A C 1
ATOM 804 O O . ARG A 1 105 ? 15.638 11.235 -35.579 1.00 67.31 105 ARG A O 1
ATOM 811 N N . PRO A 1 106 ? 15.329 11.182 -37.815 1.00 58.09 106 PRO A N 1
ATOM 812 C CA . PRO A 1 106 ? 15.853 12.525 -38.021 1.00 58.09 106 PRO A CA 1
ATOM 813 C C . PRO A 1 106 ? 15.040 13.538 -37.195 1.00 58.09 106 PRO A C 1
ATOM 815 O O . PRO A 1 106 ? 13.832 13.331 -37.018 1.00 58.09 106 PRO A O 1
ATOM 818 N N . PRO A 1 107 ? 15.678 14.605 -36.668 1.00 52.12 107 PRO A N 1
ATOM 819 C CA . PRO A 1 107 ? 15.008 15.598 -35.839 1.00 52.12 107 PRO A CA 1
ATOM 820 C C . PRO A 1 107 ? 13.748 16.098 -36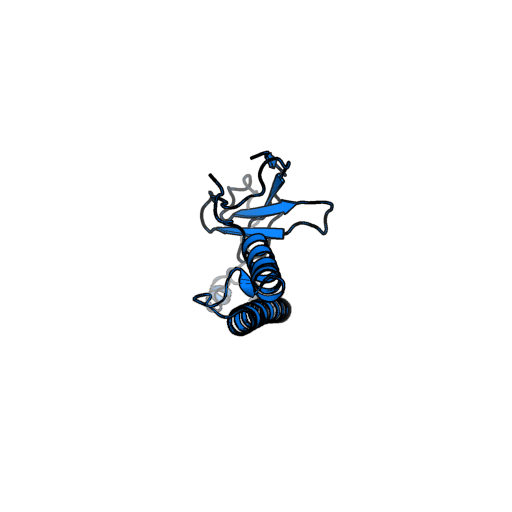.539 1.00 52.12 107 PRO A C 1
ATOM 822 O O . PRO A 1 107 ? 13.811 16.720 -37.595 1.00 52.12 107 PRO A O 1
ATOM 825 N N . THR A 1 108 ? 12.596 15.774 -35.967 1.00 59.62 108 THR A N 1
ATOM 826 C CA . THR A 1 108 ? 11.308 16.302 -36.408 1.00 59.62 108 THR A CA 1
ATOM 827 C C . THR A 1 108 ? 10.970 17.442 -35.459 1.00 59.62 108 THR A C 1
ATOM 829 O O . THR A 1 108 ? 11.145 17.289 -34.249 1.00 59.62 108 THR A O 1
ATOM 832 N N . ALA A 1 109 ? 10.546 18.591 -35.986 1.00 55.59 109 ALA A N 1
ATOM 833 C CA . ALA A 1 109 ? 10.083 19.691 -35.146 1.00 55.59 109 ALA A CA 1
ATOM 834 C C . ALA A 1 109 ? 8.969 19.178 -34.216 1.00 55.59 109 ALA A C 1
ATOM 836 O O . ALA A 1 109 ? 8.040 18.516 -34.677 1.00 55.59 109 ALA A O 1
ATOM 837 N N . LEU A 1 110 ? 9.104 19.416 -32.909 1.00 55.03 110 LEU A N 1
ATOM 838 C CA . LEU A 1 110 ? 8.127 18.970 -31.919 1.00 55.03 110 LEU A CA 1
ATOM 839 C C . LEU A 1 110 ? 6.829 19.763 -32.108 1.00 55.03 110 LEU A C 1
ATOM 841 O O . LEU A 1 110 ? 6.824 20.982 -31.940 1.00 55.03 110 LEU A O 1
ATOM 845 N N . GLU A 1 111 ? 5.736 19.076 -32.435 1.00 56.97 111 GLU A N 1
ATOM 846 C CA . GLU A 1 111 ? 4.397 19.621 -32.208 1.00 56.97 111 GLU A CA 1
ATOM 847 C C . GLU A 1 111 ? 4.083 19.614 -30.704 1.00 56.97 111 GLU A C 1
ATOM 849 O O . GLU A 1 111 ? 4.678 18.857 -29.930 1.00 56.97 111 GLU A O 1
ATOM 854 N N . ALA A 1 112 ? 3.178 20.498 -30.278 1.00 48.25 112 ALA A N 1
ATOM 855 C CA . ALA A 1 112 ? 2.816 20.669 -28.874 1.00 48.25 112 ALA A CA 1
ATOM 856 C C . ALA A 1 112 ? 2.359 19.333 -28.235 1.00 48.25 112 ALA A C 1
ATOM 858 O O . ALA A 1 112 ? 1.672 18.545 -28.888 1.00 48.25 112 ALA A O 1
ATOM 859 N N . PRO A 1 113 ? 2.735 19.053 -26.973 1.00 53.72 113 PRO A N 1
ATOM 860 C CA . PRO A 1 113 ? 2.505 17.758 -26.334 1.00 53.72 113 PRO A CA 1
ATOM 861 C C . PRO A 1 113 ? 1.014 17.389 -26.249 1.00 53.72 113 PRO A C 1
ATOM 863 O O . PRO A 1 113 ? 0.182 18.198 -25.844 1.00 53.72 113 PRO A O 1
ATOM 866 N N . GLY A 1 114 ? 0.698 16.140 -26.611 1.00 60.66 114 GLY A N 1
ATOM 867 C CA . GLY A 1 114 ? -0.632 15.537 -26.473 1.00 60.66 114 GLY A CA 1
ATOM 868 C C . GLY A 1 114 ? -0.971 15.091 -25.040 1.00 60.66 114 GLY A C 1
ATOM 869 O O . GLY A 1 114 ? -0.106 15.009 -24.170 1.00 60.66 114 GLY A O 1
ATOM 870 N N . GLN A 1 115 ? -2.255 14.806 -24.809 1.00 45.97 115 GLN A N 1
ATOM 871 C CA . GLN A 1 115 ? -2.898 14.606 -23.499 1.00 45.97 115 GLN A CA 1
ATOM 872 C C . GLN A 1 115 ? -2.468 13.309 -22.763 1.00 45.97 115 GLN A C 1
ATOM 874 O O . GLN A 1 115 ? -2.219 12.281 -23.390 1.00 45.97 115 GLN A O 1
ATOM 879 N N . ALA A 1 116 ? -2.383 13.351 -21.425 1.00 43.53 116 ALA A N 1
ATOM 880 C CA . ALA A 1 116 ? -1.880 12.265 -20.564 1.00 43.53 116 ALA A CA 1
ATOM 881 C C . ALA A 1 116 ? -2.871 11.091 -20.362 1.00 43.53 116 ALA A C 1
ATOM 883 O O . ALA A 1 116 ? -4.080 11.301 -20.341 1.00 43.53 116 ALA A O 1
ATOM 884 N N . GLY A 1 117 ? -2.345 9.864 -20.171 1.00 46.47 117 GLY A N 1
ATOM 885 C CA . GLY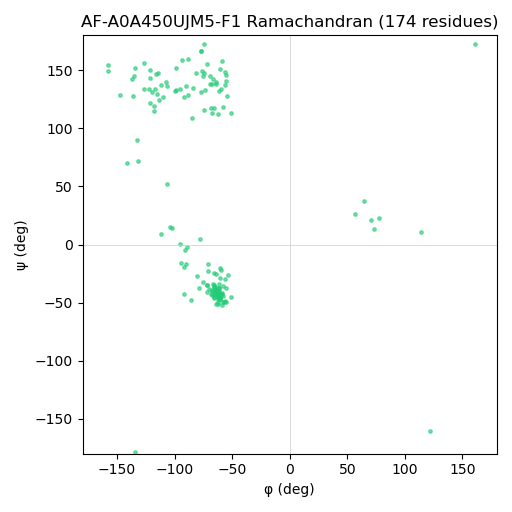 A 1 117 ? -3.107 8.597 -20.194 1.00 46.47 117 GLY A CA 1
ATOM 886 C C . GLY A 1 117 ? -3.274 7.820 -18.874 1.00 46.47 117 GLY A C 1
ATOM 887 O O . GLY A 1 117 ? -3.728 6.684 -18.917 1.00 46.47 117 GLY A O 1
ATOM 888 N N . SER A 1 118 ? -2.894 8.362 -17.713 1.00 44.25 118 SER A N 1
ATOM 889 C CA . SER A 1 118 ? -3.294 7.813 -16.401 1.00 44.25 118 SER A CA 1
ATOM 890 C C . SER A 1 118 ? -3.190 8.887 -15.318 1.00 44.25 118 SER A C 1
ATOM 892 O O . SER A 1 118 ? -2.418 9.833 -15.477 1.00 44.25 118 SER A O 1
ATOM 894 N N . LEU A 1 119 ? -3.971 8.763 -14.239 1.00 45.38 119 LEU A N 1
ATOM 895 C CA . LEU A 1 119 ? -4.103 9.771 -13.183 1.00 45.38 119 LEU A CA 1
ATOM 896 C C . LEU A 1 119 ? -4.063 9.095 -11.793 1.00 45.38 119 LEU A C 1
ATOM 898 O O . LEU A 1 119 ? -4.797 8.142 -11.528 1.00 45.38 119 LEU A O 1
ATOM 902 N N . LYS A 1 120 ? -3.202 9.568 -10.888 1.00 51.34 120 LYS A N 1
ATOM 903 C CA . LYS A 1 120 ? -3.253 9.264 -9.439 1.00 51.34 120 LYS A CA 1
ATOM 904 C C . LYS A 1 120 ? -4.028 10.340 -8.699 1.00 51.34 120 LYS A C 1
ATOM 906 O O . LYS A 1 120 ? -4.095 11.435 -9.205 1.00 51.34 120 LYS A O 1
ATOM 911 N N . ALA A 1 121 ? -4.555 10.087 -7.511 1.00 46.50 121 ALA A N 1
ATOM 912 C CA . ALA A 1 121 ? -5.015 11.155 -6.620 1.00 46.50 121 ALA A CA 1
ATOM 913 C C . ALA A 1 121 ? -4.351 10.982 -5.248 1.00 46.50 121 ALA A C 1
ATOM 915 O O . ALA A 1 121 ? -4.307 9.855 -4.741 1.00 46.50 121 ALA A O 1
ATOM 916 N N . THR A 1 122 ? -3.821 12.061 -4.669 1.00 51.88 122 THR A N 1
ATOM 917 C CA . THR A 1 122 ? -3.237 12.076 -3.311 1.00 51.88 122 THR A CA 1
ATOM 918 C C . THR A 1 122 ? -3.950 13.092 -2.418 1.00 51.88 122 THR A C 1
ATOM 920 O O . THR A 1 122 ? -4.306 14.132 -2.945 1.00 51.88 122 THR A O 1
ATOM 923 N N . GLU A 1 123 ? -4.142 12.817 -1.123 1.00 47.06 123 GLU A N 1
ATOM 924 C CA . GLU A 1 123 ? -4.760 13.710 -0.109 1.00 47.06 123 GLU A CA 1
ATOM 925 C C . GLU A 1 123 ? -3.658 14.246 0.829 1.00 47.06 123 GLU A C 1
ATOM 927 O O . GLU A 1 123 ? -2.785 13.463 1.216 1.00 47.06 123 GLU A O 1
ATOM 932 N N . GLN A 1 124 ? -3.663 15.546 1.166 1.00 58.97 124 GLN A N 1
ATOM 933 C CA . GLN A 1 124 ? -2.693 16.160 2.092 1.00 58.97 124 GLN A CA 1
ATOM 934 C C . GLN A 1 124 ? -3.315 16.517 3.448 1.00 58.97 124 GLN A C 1
ATOM 936 O O . GLN A 1 124 ? -4.376 17.135 3.532 1.00 58.97 124 GLN A O 1
ATOM 941 N N . GLY A 1 125 ? -2.541 16.262 4.505 1.00 41.25 125 GLY A N 1
ATOM 942 C CA . GLY A 1 125 ? -2.546 17.066 5.721 1.00 41.25 125 GLY A CA 1
ATOM 943 C C . GLY A 1 125 ? -1.115 17.391 6.151 1.00 41.25 125 GLY A C 1
ATOM 944 O O . GLY A 1 125 ? -0.575 16.641 6.944 1.00 41.25 125 GLY A O 1
ATOM 945 N N . GLY A 1 126 ? -0.528 18.505 5.679 1.00 43.75 126 GLY A N 1
ATOM 946 C CA . GLY A 1 126 ? 0.587 19.147 6.399 1.00 43.75 126 GLY A CA 1
ATOM 947 C C . GLY A 1 126 ? 2.017 19.210 5.831 1.00 43.75 126 GLY A C 1
ATOM 948 O O . GLY A 1 126 ? 2.867 19.683 6.567 1.00 43.75 126 GLY A O 1
ATOM 949 N N . GLY A 1 127 ? 2.333 18.892 4.571 1.00 41.50 127 GLY A N 1
ATOM 950 C CA . GLY A 1 127 ? 3.666 19.174 3.997 1.00 41.50 127 GLY A CA 1
ATOM 951 C C . GLY A 1 127 ? 3.981 18.353 2.745 1.00 41.50 127 GLY A C 1
ATOM 952 O O . GLY A 1 127 ? 3.224 17.453 2.398 1.00 41.50 127 GLY A O 1
ATOM 953 N N . GLU A 1 128 ? 5.101 18.636 2.064 1.00 46.78 128 GLU A N 1
ATOM 954 C CA . GLU A 1 128 ? 5.552 17.908 0.854 1.00 46.78 128 GLU A CA 1
ATOM 955 C C . GLU A 1 128 ? 5.814 16.405 1.133 1.00 46.78 128 GLU A C 1
ATOM 957 O O . GLU A 1 128 ? 5.737 15.577 0.225 1.00 46.78 128 GLU A O 1
ATOM 962 N N . GLU A 1 129 ? 6.011 16.041 2.407 1.00 49.34 129 GLU A N 1
ATOM 963 C CA . GLU A 1 129 ? 6.156 14.667 2.912 1.00 49.34 129 GLU A CA 1
ATOM 964 C C . GLU A 1 129 ? 4.828 13.996 3.348 1.00 49.34 129 GLU A C 1
ATOM 966 O O . GLU A 1 129 ? 4.831 12.801 3.635 1.00 49.34 129 GLU A O 1
ATOM 971 N N . ASP A 1 130 ? 3.686 14.701 3.328 1.00 57.91 130 ASP A N 1
ATOM 972 C CA . ASP A 1 130 ? 2.391 14.219 3.864 1.00 57.91 130 ASP A CA 1
ATOM 973 C C . ASP A 1 130 ? 1.378 13.775 2.791 1.00 57.91 130 ASP A C 1
ATOM 975 O O . ASP A 1 130 ? 0.182 13.628 3.055 1.00 57.91 130 ASP A O 1
ATOM 979 N N . TRP A 1 131 ? 1.826 13.558 1.554 1.00 62.97 131 TRP A N 1
ATOM 980 C CA . TRP A 1 131 ? 0.947 13.129 0.466 1.00 62.97 131 TRP A CA 1
ATOM 981 C C . TRP A 1 131 ? 0.758 11.611 0.448 1.00 62.97 131 TRP A C 1
ATOM 983 O O . TRP A 1 131 ? 1.645 10.859 0.036 1.00 62.97 131 TRP A O 1
ATOM 993 N N . ALA A 1 132 ? -0.439 11.150 0.811 1.00 64.62 132 ALA A N 1
ATOM 994 C CA . ALA A 1 132 ? -0.792 9.734 0.749 1.00 64.62 132 ALA A CA 1
ATOM 995 C C . ALA A 1 132 ? -1.405 9.365 -0.611 1.00 64.62 132 ALA A C 1
ATOM 997 O O . ALA A 1 132 ? -2.263 10.076 -1.133 1.00 64.62 132 ALA A O 1
ATOM 998 N N . LEU A 1 133 ? -1.002 8.227 -1.191 1.00 70.12 133 LEU A N 1
ATOM 999 C CA . LEU A 1 133 ? -1.662 7.671 -2.377 1.00 70.12 133 LEU A CA 1
ATOM 1000 C C . LEU A 1 133 ? -3.073 7.197 -2.010 1.00 70.12 133 LEU A C 1
ATOM 1002 O O . LEU A 1 133 ? -3.216 6.201 -1.307 1.00 70.12 133 LEU A O 1
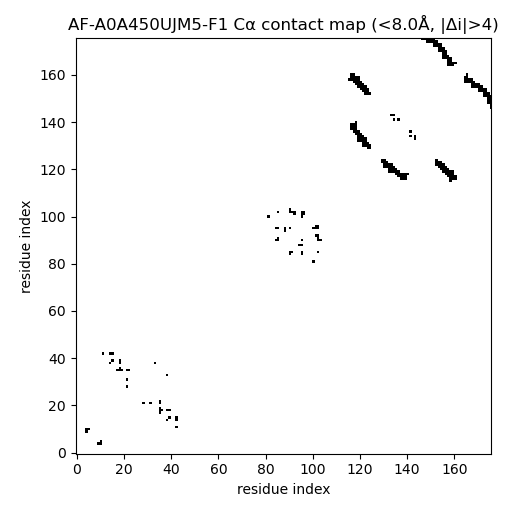ATOM 1006 N N . VAL A 1 134 ? -4.100 7.861 -2.545 1.00 68.19 134 VAL A N 1
ATOM 1007 C CA . VAL A 1 134 ? -5.503 7.527 -2.248 1.00 68.19 134 VAL A CA 1
ATOM 1008 C C . VAL A 1 134 ? -6.063 6.531 -3.262 1.00 68.19 134 VAL A C 1
ATOM 1010 O O . VAL A 1 134 ? -6.751 5.582 -2.890 1.00 68.19 134 VAL A O 1
ATOM 1013 N N . LYS A 1 135 ? -5.776 6.711 -4.561 1.00 64.38 135 LYS A N 1
ATOM 1014 C CA . LYS A 1 135 ? -6.246 5.791 -5.612 1.00 64.38 135 LYS A CA 1
ATOM 1015 C C . LYS A 1 135 ? -5.396 5.858 -6.881 1.00 64.38 135 LYS A C 1
ATOM 1017 O O . LYS A 1 135 ? -4.849 6.904 -7.225 1.00 64.38 135 LYS A O 1
ATOM 1022 N N . THR A 1 136 ? -5.311 4.728 -7.585 1.00 66.69 136 THR A N 1
ATOM 1023 C CA . THR A 1 136 ? -4.727 4.615 -8.933 1.00 66.69 136 THR A CA 1
ATOM 1024 C C . THR A 1 136 ? -5.821 4.175 -9.902 1.00 66.69 136 THR A C 1
ATOM 1026 O O . THR A 1 136 ? -6.567 3.248 -9.589 1.00 66.69 136 THR A O 1
ATOM 1029 N N . THR A 1 137 ? -5.924 4.828 -11.060 1.00 60.66 137 THR A N 1
ATOM 1030 C CA . THR A 1 137 ? -6.878 4.474 -12.120 1.00 60.66 137 THR A CA 1
ATOM 1031 C C . THR A 1 137 ? -6.198 4.460 -13.492 1.00 60.66 137 THR A C 1
ATOM 1033 O O . THR A 1 137 ? -5.200 5.152 -13.707 1.00 60.66 137 THR A O 1
ATOM 1036 N N . LEU A 1 138 ? -6.725 3.638 -14.402 1.00 59.38 138 LEU A N 1
ATOM 1037 C CA . LEU A 1 138 ? -6.362 3.648 -15.823 1.00 59.38 138 LEU A CA 1
ATOM 1038 C C . LEU A 1 138 ? -7.254 4.606 -16.631 1.00 59.38 138 LEU A C 1
ATOM 1040 O O . LEU A 1 138 ? -6.881 4.985 -17.737 1.00 59.38 138 LEU A O 1
ATOM 1044 N N . ASP A 1 139 ? -8.396 5.008 -16.071 1.00 52.97 139 ASP A N 1
ATOM 1045 C CA . ASP A 1 139 ? -9.328 5.956 -16.679 1.00 52.97 139 ASP A CA 1
ATOM 1046 C C . ASP A 1 139 ? -8.966 7.402 -16.301 1.00 52.97 139 ASP A C 1
ATOM 1048 O O . ASP A 1 139 ? -8.292 7.658 -15.303 1.00 52.97 139 ASP A O 1
ATOM 1052 N N . THR A 1 140 ? -9.437 8.382 -17.075 1.00 63.81 140 THR A N 1
ATOM 1053 C CA . THR A 1 140 ? -9.210 9.814 -16.794 1.00 63.81 140 THR A CA 1
ATOM 1054 C C . THR A 1 140 ? -10.114 10.374 -15.693 1.00 63.81 140 THR A C 1
ATOM 1056 O O . THR A 1 140 ? -10.085 11.571 -15.419 1.00 63.81 140 THR A O 1
ATOM 1059 N N . GLU A 1 141 ? -10.917 9.525 -15.055 1.00 60.00 141 GLU A N 1
ATOM 1060 C CA . GLU A 1 141 ? -11.826 9.886 -13.973 1.00 60.00 141 GLU A CA 1
ATOM 1061 C C . GLU A 1 141 ? -11.726 8.862 -12.842 1.00 60.00 141 GLU A C 1
ATOM 1063 O O . GLU A 1 141 ? -11.520 7.664 -13.060 1.00 60.00 141 GLU A O 1
ATOM 1068 N N . VAL A 1 142 ? -11.860 9.333 -11.602 1.00 72.94 142 VAL A N 1
ATOM 1069 C CA . VAL A 1 142 ? -11.841 8.467 -10.427 1.00 72.94 142 VAL A CA 1
ATOM 1070 C C . VAL A 1 142 ? -12.751 9.007 -9.334 1.00 72.94 142 VAL A C 1
ATOM 1072 O O . VAL A 1 142 ? -12.652 10.160 -8.929 1.00 72.94 142 VAL A O 1
ATOM 1075 N N . THR A 1 143 ? -13.635 8.154 -8.818 1.00 76.38 143 THR A N 1
ATOM 1076 C CA . THR A 1 143 ? -14.443 8.476 -7.635 1.00 76.38 143 THR A CA 1
ATOM 1077 C C . THR A 1 143 ? -13.725 8.008 -6.373 1.00 76.38 143 THR A C 1
ATOM 1079 O O . THR A 1 143 ? -13.342 6.833 -6.274 1.00 76.38 143 THR A O 1
ATOM 1082 N N . LEU A 1 144 ? -13.553 8.921 -5.416 1.00 74.25 144 LEU A N 1
ATOM 1083 C CA . LEU A 1 144 ? -13.033 8.652 -4.076 1.00 74.25 144 LEU A CA 1
ATOM 1084 C C . LEU A 1 144 ? -14.203 8.553 -3.089 1.00 74.25 144 LEU A C 1
ATOM 1086 O O . LEU A 1 144 ? -15.102 9.391 -3.096 1.00 74.25 144 LEU A O 1
ATOM 1090 N N . THR A 1 145 ? -14.210 7.519 -2.252 1.00 71.75 145 THR A N 1
ATOM 1091 C CA . THR A 1 145 ? -15.262 7.261 -1.253 1.00 71.75 145 THR A CA 1
ATOM 1092 C C . THR A 1 145 ? -14.657 7.215 0.145 1.00 71.75 145 THR A C 1
ATOM 1094 O O . THR A 1 145 ? -13.509 6.810 0.289 1.00 71.75 145 THR A O 1
ATOM 1097 N N . GLY A 1 146 ? -15.425 7.598 1.171 1.00 66.44 146 GLY A N 1
ATOM 1098 C CA . GLY A 1 146 ? -14.960 7.556 2.567 1.00 66.44 146 GLY A CA 1
ATOM 1099 C C . GLY A 1 146 ? -14.024 8.702 2.966 1.00 66.44 146 GLY A C 1
ATOM 1100 O O . GLY A 1 146 ? -13.251 8.555 3.901 1.00 66.44 146 GLY A O 1
ATOM 1101 N N . GLN A 1 147 ? -14.078 9.828 2.251 1.00 72.62 147 GLN A N 1
ATOM 1102 C CA . GLN A 1 147 ? -13.255 11.005 2.533 1.00 72.62 147 GLN A CA 1
ATOM 1103 C C . GLN A 1 147 ? -13.748 11.762 3.773 1.00 72.62 147 GLN A C 1
ATOM 1105 O O . GLN A 1 147 ? -14.952 11.813 4.057 1.00 72.62 147 GLN A O 1
ATOM 1110 N N . THR A 1 148 ? -12.809 12.369 4.497 1.00 65.06 148 THR A N 1
ATOM 1111 C CA . THR A 1 148 ? -13.087 13.095 5.739 1.00 65.06 148 THR A CA 1
ATOM 1112 C C . THR A 1 148 ? -13.938 14.336 5.457 1.00 65.06 148 THR A C 1
ATOM 1114 O O . THR A 1 148 ? -13.508 15.243 4.751 1.00 65.06 148 THR A O 1
ATOM 1117 N N . ARG A 1 149 ? -15.154 14.396 6.013 1.00 63.47 149 ARG A N 1
ATOM 1118 C CA . ARG A 1 149 ? -16.071 15.534 5.817 1.00 63.47 149 ARG A CA 1
ATOM 1119 C C . ARG A 1 149 ? -15.740 16.707 6.731 1.00 63.47 149 ARG A C 1
ATOM 1121 O O . ARG A 1 149 ? -15.314 16.510 7.869 1.00 63.47 149 ARG A O 1
ATOM 1128 N N . GLY A 1 150 ? -15.989 17.921 6.248 1.00 62.94 150 GLY A N 1
ATOM 1129 C CA . GLY A 1 150 ? -15.751 19.162 6.988 1.00 62.94 150 GLY A CA 1
ATOM 1130 C C . GLY A 1 150 ? -14.277 19.551 7.130 1.00 62.94 150 GLY A C 1
ATOM 1131 O O . GLY A 1 150 ? -13.962 20.421 7.941 1.00 62.94 150 GLY A O 1
ATOM 1132 N N . LYS A 1 151 ? -13.380 18.921 6.362 1.00 64.31 151 LYS A N 1
ATOM 1133 C CA . LYS A 1 151 ? -11.980 19.331 6.213 1.00 64.31 151 LYS A CA 1
ATOM 1134 C C . LYS A 1 151 ? -11.716 19.748 4.772 1.00 64.31 151 LYS A C 1
ATOM 1136 O O . LYS A 1 151 ? -12.317 19.202 3.849 1.00 64.31 151 LYS A O 1
ATOM 1141 N N . GLU A 1 152 ? -10.831 20.722 4.607 1.00 65.31 152 GLU A N 1
ATOM 1142 C CA . GLU A 1 152 ? -10.267 21.062 3.307 1.00 65.31 152 GLU A CA 1
ATOM 1143 C C . GLU A 1 152 ? -9.249 19.988 2.939 1.00 65.31 152 GLU A C 1
ATOM 1145 O O . GLU A 1 152 ? -8.283 19.763 3.668 1.00 65.31 152 GLU A O 1
ATOM 1150 N N . LEU A 1 153 ? -9.544 19.266 1.863 1.00 71.56 153 LEU A N 1
ATOM 1151 C CA . LEU A 1 153 ? -8.714 18.200 1.332 1.00 71.56 153 LEU A CA 1
ATOM 1152 C C . LEU A 1 153 ? -8.119 18.674 0.018 1.00 71.56 153 LEU A C 1
ATOM 1154 O O . LEU A 1 153 ? -8.842 19.097 -0.884 1.00 71.56 153 LEU A O 1
ATOM 1158 N N . GLU A 1 154 ? -6.805 18.590 -0.094 1.00 72.44 154 GLU A N 1
ATOM 1159 C CA . GLU A 1 154 ? -6.104 18.906 -1.328 1.00 72.44 154 GLU A CA 1
ATOM 1160 C C . GLU A 1 154 ? -5.856 17.638 -2.129 1.00 72.44 154 GLU A C 1
ATOM 1162 O O . GLU A 1 154 ? -5.407 16.634 -1.582 1.00 72.44 154 GLU A O 1
ATOM 1167 N N . TYR A 1 155 ? -6.137 17.702 -3.429 1.00 74.81 155 TYR A N 1
ATOM 1168 C CA . TYR A 1 155 ? -5.916 16.617 -4.370 1.00 74.81 155 TYR A CA 1
ATOM 1169 C C . TYR A 1 155 ? -4.942 17.044 -5.457 1.00 74.81 155 TYR A C 1
ATOM 1171 O O . TYR A 1 155 ? -5.135 18.076 -6.098 1.00 74.81 155 TYR A O 1
ATOM 1179 N N . ARG A 1 156 ? -3.933 16.216 -5.727 1.00 71.38 156 ARG A N 1
ATOM 1180 C CA . ARG A 1 156 ? -3.085 16.344 -6.921 1.00 71.38 156 ARG A CA 1
ATOM 1181 C C . ARG A 1 156 ? -3.038 15.041 -7.687 1.00 71.38 156 ARG A C 1
ATOM 1183 O O . ARG A 1 156 ? -3.236 13.960 -7.124 1.00 71.38 156 ARG A O 1
ATOM 1190 N N . VAL A 1 157 ? -2.744 15.172 -8.976 1.00 74.31 157 VAL A N 1
ATOM 1191 C CA . VAL A 1 157 ? -2.708 14.048 -9.896 1.00 74.31 157 VAL A CA 1
ATOM 1192 C C . VAL A 1 157 ? -1.327 13.790 -10.451 1.00 74.31 157 VAL A C 1
ATOM 1194 O O . VAL A 1 157 ? -0.698 14.689 -10.988 1.00 74.31 157 VAL A O 1
ATOM 1197 N N . VAL A 1 158 ? -0.869 12.544 -10.370 1.00 69.75 158 VAL A N 1
ATOM 1198 C CA . VAL A 1 158 ? 0.421 12.131 -10.934 1.00 69.75 158 VAL A CA 1
ATOM 1199 C C . VAL A 1 158 ? 0.176 11.083 -12.006 1.00 69.75 158 VAL A C 1
ATOM 1201 O O . VAL A 1 158 ? -0.376 10.017 -11.729 1.00 69.75 158 VAL A O 1
ATOM 1204 N N . ALA A 1 159 ? 0.571 11.390 -13.238 1.00 62.75 159 ALA A N 1
ATOM 1205 C CA . ALA A 1 159 ? 0.482 10.433 -14.329 1.00 62.75 159 ALA A CA 1
ATOM 1206 C C . ALA A 1 159 ? 1.579 9.374 -14.204 1.00 62.75 159 ALA A C 1
ATOM 1208 O O . ALA A 1 159 ? 2.698 9.668 -13.795 1.00 62.75 159 ALA A O 1
ATOM 1209 N N . MET A 1 160 ? 1.285 8.134 -14.581 1.00 53.97 160 MET A N 1
ATOM 1210 C CA . MET A 1 160 ? 2.279 7.065 -14.674 1.00 53.97 160 MET A CA 1
ATOM 1211 C C . MET A 1 160 ? 2.313 6.486 -16.083 1.00 53.97 160 MET A C 1
ATOM 1213 O O . MET A 1 160 ? 1.279 6.152 -16.663 1.00 53.97 160 MET A O 1
ATOM 1217 N N . ASN A 1 161 ? 3.514 6.310 -16.627 1.00 53.09 161 ASN A N 1
ATOM 1218 C CA . ASN A 1 161 ? 3.728 5.573 -17.866 1.00 53.09 161 ASN A CA 1
ATOM 1219 C C . ASN A 1 161 ? 4.915 4.605 -17.721 1.00 53.09 161 ASN A C 1
ATOM 1221 O O . ASN A 1 161 ? 5.543 4.498 -16.670 1.00 53.09 161 ASN A O 1
ATOM 1225 N N . ARG A 1 162 ? 5.233 3.880 -18.799 1.00 40.53 162 ARG A N 1
ATOM 1226 C CA . ARG A 1 162 ? 6.364 2.935 -18.831 1.00 40.53 162 ARG A CA 1
ATOM 1227 C C . ARG A 1 162 ? 7.724 3.599 -18.548 1.00 40.53 162 ARG A C 1
ATOM 1229 O O . ARG A 1 162 ? 8.656 2.899 -18.177 1.00 40.53 162 ARG A O 1
ATOM 1236 N N . ALA A 1 163 ? 7.842 4.913 -18.740 1.00 42.09 163 ALA A N 1
ATOM 1237 C CA . ALA A 1 163 ? 9.046 5.693 -18.466 1.00 42.09 163 ALA A CA 1
ATOM 1238 C C . ALA A 1 163 ? 9.108 6.238 -17.024 1.00 42.09 163 ALA A C 1
ATOM 1240 O O . ALA A 1 163 ? 10.108 6.856 -16.672 1.00 42.09 163 ALA A O 1
ATOM 1241 N N . GLY A 1 164 ? 8.081 5.996 -16.201 1.00 43.84 164 GLY A N 1
ATOM 1242 C CA . GLY A 1 164 ? 8.040 6.381 -14.792 1.00 43.84 164 GLY A CA 1
ATOM 1243 C C . GLY A 1 164 ? 6.856 7.283 -14.441 1.00 43.84 164 GLY A C 1
ATOM 1244 O O . GLY A 1 164 ? 5.838 7.327 -15.139 1.00 43.84 164 GLY A O 1
ATOM 1245 N N . GLN A 1 165 ? 6.985 7.978 -13.312 1.00 58.66 165 GLN A N 1
ATOM 1246 C CA . GLN A 1 165 ? 6.026 8.993 -12.878 1.00 58.66 165 GLN A CA 1
ATOM 1247 C C . GLN A 1 165 ? 6.245 10.277 -13.686 1.00 58.66 165 GLN A C 1
ATOM 1249 O O . GLN A 1 165 ? 7.375 10.733 -13.848 1.00 58.66 165 GLN A O 1
ATOM 1254 N N . GLY A 1 166 ? 5.166 10.832 -14.230 1.00 62.44 166 GLY A N 1
ATOM 1255 C CA . GLY A 1 166 ? 5.160 12.163 -14.822 1.00 62.44 166 GLY A CA 1
ATOM 1256 C C . GLY A 1 166 ? 5.197 13.249 -13.747 1.00 62.44 166 GLY A C 1
ATOM 1257 O O . GLY A 1 166 ? 5.070 12.966 -12.558 1.00 62.44 166 GLY A O 1
ATOM 1258 N N . GLY A 1 167 ? 5.348 14.500 -14.184 1.00 56.38 167 GLY A N 1
ATOM 1259 C CA . GLY A 1 167 ? 5.230 15.657 -13.299 1.00 56.38 167 GLY A CA 1
ATOM 1260 C C . GLY A 1 167 ? 3.843 15.747 -12.661 1.00 56.38 167 GLY A C 1
ATOM 1261 O O . GLY A 1 167 ? 2.847 15.290 -13.229 1.00 56.38 167 GLY A O 1
ATOM 1262 N N . GLU A 1 168 ? 3.801 16.325 -11.469 1.00 67.31 168 GLU A N 1
ATOM 1263 C CA . GLU A 1 168 ? 2.574 16.510 -10.704 1.00 67.31 168 GLU A CA 1
ATOM 1264 C C . GLU A 1 168 ? 1.634 17.506 -11.395 1.00 67.31 168 GLU A C 1
ATOM 1266 O O . GLU A 1 168 ? 2.063 18.493 -11.994 1.00 67.31 168 GLU A O 1
ATOM 1271 N N . SER A 1 169 ? 0.336 17.228 -11.328 1.00 67.31 169 SER A N 1
ATOM 1272 C CA . SER A 1 169 ? -0.721 18.141 -11.755 1.00 67.31 169 SER A CA 1
ATOM 1273 C C . SER A 1 169 ? -0.954 19.235 -10.712 1.00 67.31 169 SER A C 1
ATOM 1275 O O . SER A 1 169 ? -0.528 19.119 -9.565 1.00 67.31 169 SER A O 1
ATOM 1277 N N . ASN A 1 170 ? -1.692 20.271 -11.109 1.00 70.56 170 ASN A N 1
ATOM 1278 C CA . ASN A 1 170 ? -2.134 21.329 -10.212 1.00 70.56 170 ASN A CA 1
ATOM 1279 C C . ASN A 1 170 ? -2.919 20.751 -9.028 1.00 70.56 170 ASN A C 1
ATOM 1281 O O . ASN A 1 170 ? -3.790 19.895 -9.204 1.00 70.56 170 ASN A O 1
ATOM 1285 N N . THR A 1 171 ? -2.642 21.277 -7.841 1.00 71.88 171 THR A N 1
ATOM 1286 C CA . THR A 1 171 ? -3.380 20.954 -6.625 1.00 71.88 171 THR A CA 1
ATOM 1287 C C . THR A 1 171 ? -4.759 21.609 -6.640 1.00 71.88 171 THR A C 1
ATOM 1289 O O . THR A 1 171 ? -4.890 22.797 -6.943 1.00 71.88 171 THR A O 1
ATOM 1292 N N . VAL A 1 172 ? -5.794 20.842 -6.301 1.00 68.56 172 VAL A N 1
ATOM 1293 C CA . VAL A 1 172 ? -7.176 21.316 -6.163 1.00 68.56 172 VAL A CA 1
ATOM 1294 C C . VAL A 1 172 ? -7.659 21.038 -4.746 1.00 68.56 172 VAL A C 1
ATOM 1296 O O . VAL A 1 172 ? -7.691 19.886 -4.322 1.00 68.56 172 VAL A O 1
ATOM 1299 N N . ALA A 1 173 ? -8.069 22.085 -4.032 1.00 68.19 173 ALA A N 1
ATOM 1300 C CA . ALA A 1 173 ? -8.706 21.968 -2.726 1.00 68.19 173 ALA A CA 1
ATOM 1301 C C . ALA A 1 173 ? -10.213 21.706 -2.877 1.00 68.19 173 ALA A C 1
ATOM 1303 O O . ALA A 1 173 ? -10.895 22.364 -3.668 1.00 68.19 173 ALA A O 1
ATOM 1304 N N . ALA A 1 174 ? -10.743 20.754 -2.114 1.00 64.00 174 ALA A N 1
ATOM 1305 C CA . ALA A 1 174 ? -12.170 20.489 -2.019 1.00 64.00 174 ALA A CA 1
ATOM 1306 C C . ALA A 1 174 ? -12.585 20.248 -0.564 1.00 64.00 174 ALA A C 1
ATOM 1308 O O . ALA A 1 174 ? -11.879 19.604 0.209 1.00 64.00 174 ALA A O 1
ATOM 1309 N N . VAL A 1 175 ? -13.769 20.743 -0.207 1.00 66.25 175 VAL A N 1
ATOM 1310 C CA . VAL A 1 175 ? -14.402 20.520 1.097 1.00 66.25 175 VAL A CA 1
ATOM 1311 C C . VAL A 1 175 ? -15.660 19.684 0.865 1.00 66.25 175 VAL A C 1
ATOM 1313 O O . VAL A 1 175 ? -16.504 20.067 0.051 1.00 66.25 175 VAL A O 1
ATOM 1316 N N . LEU A 1 176 ? -15.765 18.542 1.551 1.00 56.88 176 LEU A N 1
ATOM 1317 C CA . LEU A 1 176 ? -16.885 17.587 1.463 1.00 56.88 176 LEU A CA 1
ATOM 1318 C C . LEU A 1 176 ? -17.843 17.661 2.654 1.00 56.88 176 LEU A C 1
ATOM 1320 O O . LEU A 1 176 ? -17.372 17.898 3.793 1.00 56.88 176 LEU A O 1
#

Solvent-accessible surface area (backbone atoms only — not comparable to full-atom values): 10638 Å² total; per-residue (Å²): 130,92,73,84,69,90,48,69,71,56,41,53,49,50,50,56,50,46,32,52,60,46,58,76,50,31,87,83,49,79,77,54,97,68,48,45,69,61,50,46,54,51,50,54,53,51,54,51,52,53,53,52,50,54,52,52,52,54,54,48,50,55,54,49,55,53,49,52,53,50,52,50,53,50,50,54,52,52,52,51,51,52,53,49,50,36,68,74,59,71,50,39,42,76,66,34,46,77,77,78,37,74,38,84,74,74,91,67,86,82,71,83,86,78,87,86,78,25,39,29,39,28,44,46,75,88,55,96,88,36,64,43,87,72,50,82,43,76,46,98,67,83,90,85,79,91,71,73,65,81,40,78,37,36,35,34,33,39,28,59,54,99,93,42,76,50,73,74,46,78,74,45,78,48,71,86

Foldseek 3Di:
DDDDDPDPVVNLVVLVVVLVVCPPPVVVVVDDVQHSVNSVVVSVVVVVVVVVVVVVVVVVVVVVVVVVVVVVVVVVVVVVVLVVQCVVVVQPQVSLVVVVHGRDDPDDPDDDDDDAQWKWKWWADDDPVGTDGQDTDRDPDDDGPDDDAPDWIKIKIWGADPVGIDDIHDIDTDHD

Sequence (176 aa):
MARFPDDESKILELAKNMVRGLTDPSALYPDPPTPPLDLDTKVDAYEQAKEDIAALQAALKVAFDAKETIVTDLTDQVKRNLRYAGNTVGDDDAKLSLIGWGARRPPTALEAPGQAGSLKATEQGGGEEDWALVKTTLDTEVTLTGQTRGKELEYRVVAMNRAGQGGESNTVAAVL